Protein AF-A0A345SUX6-F1 (afdb_monomer)

Radius of gyration: 44.14 Å; Cα contacts (8 Å, |Δi|>4): 356; chains: 1; bounding box: 136×95×126 Å

Mean predicted aligned error: 18.22 Å

InterPro domains:
  IPR008173 Adenylyl cyclase CyaB [cd07890] (65-227)
  IPR023577 CYTH domain [PF01928] (67-216)
  IPR023577 CYTH domain [PS51707] (65-233)
  IPR033469 CYTH-like domain superfamily [SSF55154] (67-214)

pLDDT: mean 74.52, std 25.3, range [33.12, 98.75]

Sequence (290 aa):
MQEVRGSNPLSSTATQRAASPTGGGPFRIPAQTPRRLRLRQLALQTQLPCLATPAPWREVHMSTEVEYEAKILDVDPEKIRAALAEAGAEHHGDRLQRRYVYDIPGKAGTWVRLRDTGTAVTLCVKEISDPEAIDGVRETETTVGDFDATNAILGKLGYQPKAYQENRRSSWSLLGAAIEIDHWPLIPPYLEVEGSSGEHVHETVHAIGLLVEDLTSENTTLVYRRYGIDIASMPRLTFADLGSSGIAEEARDDPSPAGPAAGRTPAGGVHPLPSPWCRARPAQALSHPE

Foldseek 3Di:
DDDDDDDDDDDDDDDDDDDDDDDDDDDDDDDDDDDPDPPPPPPPPPPPPPDDDPDPDPPDPFPLAQWQKKKQFQDDVVLLVVLCVVLVKAWPDKFKKKWFKWDDPPQPQWIWIFMDGVVFTKIKIWHQCDPPDSSRIGIGMDTDDDRVVVQVVCVVVPIDTLAMFIKMWTWIDDPRWIWIFIGGPPGHTMIMIIDSDNVRSCVVCVSSVHDPVSIDPDDPQRRVVVVVDRVSNHRYGDNVVVVPPDPPPPPPPDDDDDDDDDDDDDDDDDDDDDDDDDDDDDDDDDDDDD

Solvent-accessible surface area (backbone atoms only — not comparable to full-atom values): 18872 Å² total; per-residue (Å²): 136,83,87,88,87,87,82,87,89,87,88,78,91,87,88,90,84,93,84,86,88,90,85,89,89,87,85,84,89,78,94,75,78,88,78,81,79,79,76,80,75,78,76,78,78,75,78,69,81,73,80,75,72,76,72,77,73,76,84,68,86,72,62,84,64,67,68,29,59,37,29,37,71,71,46,59,66,68,61,50,54,49,33,34,53,74,54,66,35,48,78,77,50,76,33,64,27,42,32,39,34,25,71,44,89,96,38,86,64,33,33,38,38,42,36,34,56,73,84,54,25,36,44,30,42,40,34,57,79,36,95,87,45,85,65,17,52,44,50,51,71,45,80,50,95,48,63,69,62,50,52,52,49,41,44,75,75,69,48,60,68,57,24,36,42,41,36,38,37,37,37,32,37,43,100,86,23,46,35,33,45,37,37,43,59,100,52,72,29,29,39,36,36,35,22,96,33,68,66,51,32,45,52,46,38,48,58,47,72,50,64,69,85,58,51,38,78,67,50,72,66,56,54,38,44,78,74,75,40,66,64,86,78,37,55,66,45,41,76,73,63,68,78,74,65,85,74,78,80,77,76,80,80,78,83,84,83,88,84,86,91,86,87,88,87,90,84,83,89,85,88,85,85,89,88,86,87,84,88,85,88,87,92,88,79,90,80,86,90,135

Secondary structure (DSSP, 8-state):
-----------------------------------------------PPP-PPPPP--------PPPEEEEE-S--HHHHHHHHHHTTPEEEEEEEEEEEEEE-TT-TTEEEEEEE-SS-EEEEEEEES-TTSTT-EEEEEEEES-HHHHHHHHHHTT--EEEEEEEEEEEEEETTEEEEEEE-TTS--EEEEEESSHHHHHHHHHHHT--GGG-B---HHHHHHHTT--GGG-SEE-GGGGGTS---------------------------------------------

Nearest PDB structures (foldseek):
  1yem-assembly1_A  TM=8.014E-01  e=1.243E-12  Pyrococcus furiosus DSM 3638
  2dc4-assembly1_B  TM=7.910E-01  e=5.307E-13  Pyrococcus horikoshii
  2fjt-assembly1_B  TM=7.764E-01  e=1.829E-10  Yersinia pestis KIM10+
  7ns9-assembly1_A  TM=7.878E-01  e=5.373E-10  Sulfolobus acidocaldarius DSM 639
  3n10-assembly1_A  TM=7.628E-01  e=7.552E-10  Yersinia pestis

Organism: NCBI:txid2126346

Structure (mmCIF, N/CA/C/O backbone):
data_AF-A0A345SUX6-F1
#
_entry.id   AF-A0A345SUX6-F1
#
loop_
_atom_site.group_PDB
_atom_site.id
_atom_site.type_symbol
_atom_site.label_atom_id
_atom_site.label_alt_id
_atom_site.label_comp_id
_atom_site.label_asym_id
_atom_site.label_entity_id
_atom_site.label_seq_id
_atom_site.pdbx_PDB_ins_code
_atom_site.Cartn_x
_atom_site.Cartn_y
_atom_site.Cartn_z
_atom_site.occupancy
_atom_site.B_iso_or_equiv
_atom_site.auth_seq_id
_atom_site.auth_comp_id
_atom_site.auth_asym_id
_atom_site.auth_atom_id
_atom_site.pdbx_PDB_model_num
ATOM 1 N N . MET A 1 1 ? 1.506 -15.569 -62.809 1.00 39.03 1 MET A N 1
ATOM 2 C CA . MET A 1 1 ? 1.793 -15.246 -64.225 1.00 39.03 1 MET A CA 1
ATOM 3 C C . MET A 1 1 ? 2.711 -14.032 -64.218 1.00 39.03 1 MET A C 1
ATOM 5 O O . MET A 1 1 ? 2.240 -12.966 -63.866 1.00 39.03 1 MET A O 1
ATOM 9 N N . GLN A 1 2 ? 4.029 -14.202 -64.109 1.00 36.94 2 GLN A N 1
ATOM 10 C CA . GLN A 1 2 ? 5.028 -14.515 -65.151 1.00 36.94 2 GLN A CA 1
ATOM 11 C C . GLN A 1 2 ? 5.204 -13.429 -66.233 1.00 36.94 2 GLN A C 1
ATOM 13 O O . GLN A 1 2 ? 4.250 -13.038 -66.893 1.00 36.94 2 GLN A O 1
ATOM 18 N N . GLU A 1 3 ? 6.470 -12.996 -66.301 1.00 42.09 3 GLU A N 1
ATOM 19 C CA . GLU A 1 3 ? 7.231 -12.113 -67.202 1.00 42.09 3 GLU A CA 1
ATOM 20 C C . GLU A 1 3 ? 6.779 -12.019 -68.666 1.00 42.09 3 GLU A C 1
ATOM 22 O O . GLU A 1 3 ? 6.276 -13.002 -69.186 1.00 42.09 3 GLU A O 1
ATOM 27 N N . VAL A 1 4 ? 7.161 -10.927 -69.358 1.00 41.41 4 VAL A N 1
ATOM 28 C CA . VAL A 1 4 ? 8.049 -10.979 -70.549 1.00 41.41 4 VAL A CA 1
ATOM 29 C C . VAL A 1 4 ? 8.867 -9.674 -70.679 1.00 41.41 4 VAL A C 1
ATOM 31 O O . VAL A 1 4 ? 8.381 -8.576 -70.425 1.00 41.41 4 VAL A O 1
ATOM 34 N N . ARG A 1 5 ? 10.138 -9.850 -71.069 1.00 47.16 5 ARG A N 1
ATOM 35 C CA . ARG A 1 5 ? 11.228 -8.888 -71.309 1.00 47.16 5 ARG A CA 1
ATOM 36 C C . ARG A 1 5 ? 11.268 -8.339 -72.747 1.00 47.16 5 ARG A C 1
ATOM 38 O O . ARG A 1 5 ? 10.770 -8.978 -73.666 1.00 47.16 5 ARG A O 1
ATOM 45 N N . GLY A 1 6 ? 12.075 -7.292 -72.943 1.00 34.97 6 GLY A N 1
ATOM 46 C CA . GLY A 1 6 ? 12.841 -7.019 -74.176 1.00 34.97 6 GLY A CA 1
ATOM 47 C C . GLY A 1 6 ? 12.936 -5.519 -74.489 1.00 34.97 6 GLY A C 1
ATOM 48 O O . GLY A 1 6 ? 11.988 -4.801 -74.214 1.00 34.97 6 GLY A O 1
ATOM 49 N N . SER A 1 7 ? 13.992 -4.920 -75.045 1.00 39.66 7 SER A N 1
ATOM 50 C CA . SER A 1 7 ? 15.333 -5.333 -75.480 1.00 39.66 7 SER A CA 1
ATOM 51 C C . SER A 1 7 ? 16.135 -4.046 -75.794 1.00 39.66 7 SER A C 1
ATOM 53 O O . SER A 1 7 ? 15.553 -3.002 -76.067 1.00 39.66 7 SER A O 1
ATOM 55 N N . ASN A 1 8 ? 17.465 -4.159 -75.748 1.00 40.53 8 ASN A N 1
ATOM 56 C CA . ASN A 1 8 ? 18.545 -3.175 -75.994 1.00 40.53 8 ASN A CA 1
ATOM 57 C C . ASN A 1 8 ? 18.564 -2.607 -77.455 1.00 40.53 8 ASN A C 1
ATOM 59 O O . ASN A 1 8 ? 17.835 -3.170 -78.275 1.00 40.53 8 ASN A O 1
ATOM 63 N N . PRO A 1 9 ? 19.402 -1.606 -77.861 1.00 55.00 9 PRO A N 1
ATOM 64 C CA . PRO A 1 9 ? 20.863 -1.799 -77.948 1.00 55.00 9 PRO A CA 1
ATOM 65 C C . PRO A 1 9 ? 21.798 -0.569 -77.762 1.00 55.00 9 PRO A C 1
ATOM 67 O O . PRO A 1 9 ? 21.399 0.585 -77.639 1.00 55.00 9 PRO A O 1
ATOM 70 N N . LEU A 1 10 ? 23.089 -0.924 -77.761 1.00 39.78 10 LEU A N 1
ATOM 71 C CA . LEU A 1 10 ? 24.350 -0.197 -77.559 1.00 39.78 10 LEU A CA 1
ATOM 72 C C . LEU A 1 10 ? 24.928 0.524 -78.806 1.00 39.78 10 LEU A C 1
ATOM 74 O O . LEU A 1 10 ? 24.531 0.253 -79.937 1.00 39.78 10 LEU A O 1
ATOM 78 N N . SER A 1 11 ? 26.039 1.244 -78.546 1.00 40.38 11 SER A N 1
ATOM 79 C CA . SER A 1 11 ? 27.230 1.537 -79.396 1.00 40.38 11 SER A CA 1
ATOM 80 C C . SER A 1 11 ? 27.354 3.007 -79.861 1.00 40.38 11 SER A C 1
ATOM 82 O O . SER A 1 11 ? 26.343 3.651 -80.090 1.00 40.38 11 SER A O 1
ATOM 84 N N . SER A 1 12 ? 28.527 3.647 -80.004 1.00 39.41 12 SER A N 1
ATOM 85 C CA . SER A 1 12 ? 29.936 3.214 -79.973 1.00 39.41 12 SER A CA 1
ATOM 86 C C . SER A 1 12 ? 30.886 4.445 -79.843 1.00 39.41 12 SER A C 1
ATOM 88 O O . SER A 1 12 ? 30.520 5.520 -80.305 1.00 39.41 12 SER A O 1
ATOM 90 N N . THR A 1 13 ? 32.073 4.257 -79.229 1.00 40.28 13 THR A N 1
ATOM 91 C CA . THR A 1 13 ? 33.469 4.643 -79.643 1.00 40.28 13 THR A CA 1
ATOM 92 C C . THR A 1 13 ? 33.697 5.650 -80.797 1.00 40.28 13 THR A C 1
ATOM 94 O O . THR A 1 13 ? 32.911 5.686 -81.726 1.00 40.28 13 THR A O 1
ATOM 97 N N . ALA A 1 14 ? 34.798 6.400 -80.986 1.00 40.97 14 ALA A N 1
ATOM 98 C CA . ALA A 1 14 ? 36.108 6.709 -80.372 1.00 40.97 14 ALA A CA 1
ATOM 99 C C . ALA A 1 14 ? 36.738 7.834 -81.270 1.00 40.97 14 ALA A C 1
ATOM 101 O O . ALA A 1 14 ? 36.312 7.988 -82.410 1.00 40.97 14 ALA A O 1
ATOM 102 N N . THR A 1 15 ? 37.678 8.701 -80.862 1.00 38.56 15 THR A N 1
ATOM 103 C CA . THR A 1 15 ? 39.137 8.577 -81.129 1.00 38.56 15 THR A CA 1
ATOM 104 C C . THR A 1 15 ? 39.800 9.974 -81.213 1.00 38.56 15 THR A C 1
ATOM 106 O O . THR A 1 15 ? 39.194 10.954 -81.629 1.00 38.56 15 THR A O 1
ATOM 109 N N . GLN A 1 16 ? 41.071 9.983 -80.803 1.00 45.53 16 GLN A N 1
ATOM 110 C CA . GLN A 1 16 ? 42.138 10.992 -80.680 1.00 45.53 16 GLN A CA 1
ATOM 111 C C . GLN A 1 16 ? 42.515 11.862 -81.904 1.00 45.53 16 GLN A C 1
ATOM 113 O O . GLN A 1 16 ? 42.394 11.416 -83.041 1.00 45.53 16 GLN A O 1
ATOM 118 N N . ARG A 1 17 ? 43.190 13.001 -81.628 1.00 40.72 17 ARG A N 1
ATOM 119 C CA . ARG A 1 17 ? 44.593 13.386 -82.011 1.00 40.72 17 ARG A CA 1
ATOM 120 C C . ARG A 1 17 ? 44.811 14.880 -81.660 1.00 40.72 17 ARG A C 1
ATOM 122 O O . ARG A 1 17 ? 43.969 15.694 -81.997 1.00 40.72 17 ARG A O 1
ATOM 129 N N . ALA A 1 18 ? 45.738 15.283 -80.781 1.00 40.41 18 ALA A N 1
ATOM 130 C CA . ALA A 1 18 ? 47.211 15.354 -80.859 1.00 40.41 18 ALA A CA 1
ATOM 131 C C . ALA A 1 18 ? 47.764 16.478 -81.768 1.00 40.41 18 ALA A C 1
ATOM 133 O O . ALA A 1 18 ? 47.632 16.371 -82.981 1.00 40.41 18 ALA A O 1
ATOM 134 N N . ALA A 1 19 ? 48.450 17.474 -81.172 1.00 37.38 19 ALA A N 1
ATOM 135 C CA . ALA A 1 19 ? 49.688 18.105 -81.677 1.00 37.38 19 ALA A CA 1
ATOM 136 C C . ALA A 1 19 ? 50.240 19.186 -80.706 1.00 37.38 19 ALA A C 1
ATOM 138 O O . ALA A 1 19 ? 49.580 20.177 -80.411 1.00 37.38 19 ALA A O 1
ATOM 139 N N . SER A 1 20 ? 51.475 18.982 -80.236 1.00 39.34 20 SER A N 1
ATOM 140 C CA . SER A 1 20 ? 52.462 20.002 -79.799 1.00 39.34 20 SER A CA 1
ATOM 141 C C . SER A 1 20 ? 53.194 20.559 -81.067 1.00 39.34 20 SER A C 1
ATOM 143 O O . SER A 1 20 ? 52.825 20.068 -82.137 1.00 39.34 20 SER A O 1
ATOM 145 N N . PRO A 1 21 ? 54.233 21.452 -81.065 1.00 56.28 21 PRO A N 1
ATOM 146 C CA . PRO A 1 21 ? 55.195 21.755 -79.985 1.00 56.28 21 PRO A CA 1
ATOM 147 C C . PRO A 1 21 ? 55.908 23.154 -79.972 1.00 56.28 21 PRO A C 1
ATOM 149 O O . PRO A 1 21 ? 55.645 24.042 -80.774 1.00 56.28 21 PRO A O 1
ATOM 152 N N . THR A 1 22 ? 56.907 23.252 -79.074 1.00 42.41 22 THR A N 1
ATOM 153 C CA . THR A 1 22 ? 58.215 23.971 -79.135 1.00 42.41 22 THR A CA 1
ATOM 154 C C . THR A 1 22 ? 58.425 25.432 -78.681 1.00 42.41 22 THR A C 1
ATOM 156 O O . THR A 1 22 ? 57.777 26.357 -79.151 1.00 42.41 22 THR A O 1
ATOM 159 N N . GLY A 1 23 ? 59.504 25.591 -77.880 1.00 37.47 23 GLY A N 1
ATOM 160 C CA . GLY A 1 23 ? 60.365 26.783 -77.694 1.00 37.47 23 GLY A CA 1
ATOM 161 C C . GLY A 1 23 ? 60.342 27.346 -76.259 1.00 37.47 23 GLY A C 1
ATOM 162 O O . GLY A 1 23 ? 59.284 27.745 -75.806 1.00 37.47 23 GLY A O 1
ATOM 163 N N . GLY A 1 24 ? 61.390 27.422 -75.425 1.00 37.47 24 GLY A N 1
ATOM 164 C CA . GLY A 1 24 ? 62.844 27.318 -75.594 1.00 37.47 24 GLY A CA 1
ATOM 165 C C . GLY A 1 24 ? 63.529 28.670 -75.306 1.00 37.47 24 GLY A C 1
ATOM 166 O O . GLY A 1 24 ? 63.618 29.482 -76.217 1.00 37.47 24 GLY A O 1
ATOM 167 N N . GLY A 1 25 ? 64.030 28.919 -74.082 1.00 34.81 25 GLY A N 1
ATOM 168 C CA . GLY A 1 25 ? 64.907 30.074 -73.787 1.00 34.81 25 GLY A CA 1
ATOM 169 C C . GLY A 1 25 ? 64.969 30.518 -72.306 1.00 34.81 25 GLY A C 1
ATOM 170 O O . GLY A 1 25 ? 63.912 30.662 -71.701 1.00 34.81 25 GLY A O 1
ATOM 171 N N . PRO A 1 26 ? 66.159 30.738 -71.697 1.00 61.91 26 PRO A N 1
ATOM 172 C CA . PRO A 1 26 ? 66.339 30.853 -70.241 1.00 61.91 26 PRO A CA 1
ATOM 173 C C . PRO A 1 26 ? 66.461 32.310 -69.759 1.00 61.91 26 PRO A C 1
ATOM 175 O O . PRO A 1 26 ? 67.015 33.116 -70.494 1.00 61.91 26 PRO A O 1
ATOM 178 N N . PHE A 1 27 ? 66.077 32.644 -68.512 1.00 42.06 27 PHE A N 1
ATOM 179 C CA . PHE A 1 27 ? 66.826 33.616 -67.684 1.00 42.06 27 PHE A CA 1
ATOM 180 C C . PHE A 1 27 ? 66.330 33.753 -66.225 1.00 42.06 27 PHE A C 1
ATOM 182 O O . PHE A 1 27 ? 65.157 33.980 -65.960 1.00 42.06 27 PHE A O 1
ATOM 189 N N . ARG A 1 28 ? 67.312 33.646 -65.320 1.00 44.12 28 ARG A N 1
ATOM 190 C CA . ARG A 1 28 ? 67.515 34.202 -63.964 1.00 44.12 28 ARG A CA 1
ATOM 191 C C . ARG A 1 28 ? 66.340 34.555 -63.031 1.00 44.12 28 ARG A C 1
ATOM 193 O O . ARG A 1 28 ? 65.509 35.414 -63.293 1.00 44.12 28 ARG A O 1
ATOM 200 N N . ILE A 1 29 ? 66.481 34.012 -61.820 1.00 49.19 29 ILE A N 1
ATOM 201 C CA . ILE A 1 29 ? 65.822 34.367 -60.557 1.00 49.19 29 ILE A CA 1
ATOM 202 C C . ILE A 1 29 ? 66.187 35.800 -60.124 1.00 49.19 29 ILE A C 1
ATOM 204 O O . ILE A 1 29 ? 67.377 36.114 -60.034 1.00 49.19 29 ILE A O 1
ATOM 208 N N . PRO A 1 30 ? 65.203 36.608 -59.698 1.00 47.22 30 PRO A N 1
ATOM 209 C CA . PRO A 1 30 ? 65.401 37.578 -58.634 1.00 47.22 30 PRO A CA 1
ATOM 210 C C . PRO A 1 30 ? 64.601 37.165 -57.390 1.00 47.22 30 PRO A C 1
ATOM 212 O O . PRO A 1 30 ? 63.384 36.985 -57.426 1.00 47.22 30 PRO A O 1
ATOM 215 N N . ALA A 1 31 ? 65.295 37.023 -56.264 1.00 51.12 31 ALA A N 1
ATOM 216 C CA . ALA A 1 31 ? 64.671 36.884 -54.958 1.00 51.12 31 ALA A CA 1
ATOM 217 C C . ALA A 1 31 ? 64.089 38.240 -54.537 1.00 51.12 31 ALA A C 1
ATOM 219 O O . ALA A 1 31 ? 64.857 39.165 -54.289 1.00 51.12 31 ALA A O 1
ATOM 220 N N . GLN A 1 32 ? 62.760 38.357 -54.437 1.00 46.66 32 GLN A N 1
ATOM 221 C CA . GLN A 1 32 ? 62.100 39.450 -53.714 1.00 46.66 32 GLN A CA 1
ATOM 222 C C . GLN A 1 32 ? 60.832 38.955 -52.996 1.00 46.66 32 GLN A C 1
ATOM 224 O O . GLN A 1 32 ? 59.823 38.627 -53.610 1.00 46.66 32 GLN A O 1
ATOM 229 N N . THR A 1 33 ? 60.968 38.891 -51.669 1.00 53.38 33 THR A N 1
ATOM 230 C CA . THR A 1 33 ? 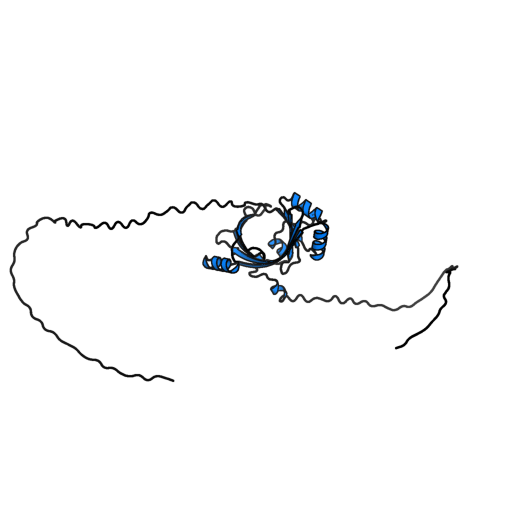60.005 39.188 -50.591 1.00 53.38 33 THR A CA 1
ATOM 231 C C . THR A 1 33 ? 58.546 38.710 -50.732 1.00 53.38 33 THR A C 1
ATOM 233 O O . THR A 1 33 ? 57.809 39.210 -51.583 1.00 53.38 33 THR A O 1
ATOM 236 N N . PRO A 1 34 ? 58.034 37.846 -49.827 1.00 51.22 34 PRO A N 1
ATOM 237 C CA . PRO A 1 34 ? 56.633 37.448 -49.867 1.00 51.22 34 PRO A CA 1
ATOM 238 C C . PRO A 1 34 ? 55.722 38.635 -49.518 1.00 51.22 34 PRO A C 1
ATOM 240 O O . PRO A 1 34 ? 55.706 39.141 -48.393 1.00 51.22 34 PRO A O 1
ATOM 243 N N . ARG A 1 35 ? 54.918 39.065 -50.498 1.00 52.97 35 ARG A N 1
ATOM 244 C CA . ARG A 1 35 ? 53.744 39.913 -50.273 1.00 52.97 35 ARG A CA 1
ATOM 245 C C . ARG A 1 35 ? 52.781 39.153 -49.363 1.00 52.97 35 ARG A C 1
ATOM 247 O O . ARG A 1 35 ? 52.212 38.142 -49.762 1.00 52.97 35 ARG A O 1
ATOM 254 N N . ARG A 1 36 ? 52.585 39.659 -48.142 1.00 54.78 36 ARG A N 1
ATOM 255 C CA . ARG A 1 36 ? 51.515 39.219 -47.238 1.00 54.78 36 ARG A CA 1
ATOM 256 C C . ARG A 1 36 ? 50.171 39.361 -47.958 1.00 54.78 36 ARG A C 1
ATOM 258 O O . ARG A 1 36 ? 49.656 40.468 -48.100 1.00 54.78 36 ARG A O 1
ATOM 265 N N . LEU A 1 37 ? 49.605 38.240 -48.395 1.00 49.97 37 LEU A N 1
ATOM 266 C CA . LEU A 1 37 ? 48.198 38.141 -48.762 1.00 49.97 37 LEU A CA 1
ATOM 267 C C . LEU A 1 37 ? 47.378 38.454 -47.507 1.00 49.97 37 LEU A C 1
ATOM 269 O O . LEU A 1 37 ? 47.294 37.645 -46.585 1.00 49.97 37 LEU A O 1
ATOM 273 N N . ARG A 1 38 ? 46.799 39.658 -47.442 1.00 54.94 38 ARG A N 1
ATOM 274 C CA . ARG A 1 38 ? 45.721 39.946 -46.495 1.00 54.94 38 ARG A CA 1
ATOM 275 C C . ARG A 1 38 ? 44.492 39.181 -46.973 1.00 54.94 38 ARG A C 1
ATOM 277 O O . ARG A 1 38 ? 43.722 39.688 -47.784 1.00 54.94 38 ARG A O 1
ATOM 284 N N . LEU A 1 39 ? 44.315 37.963 -46.470 1.00 48.41 39 LEU A N 1
ATOM 285 C CA . LEU A 1 39 ? 43.006 37.324 -46.446 1.00 48.41 39 LEU A CA 1
ATOM 286 C C . LEU A 1 39 ? 42.093 38.229 -45.613 1.00 48.41 39 LEU A C 1
ATOM 288 O O . LEU A 1 39 ? 42.250 38.344 -44.399 1.00 48.41 39 LEU A O 1
ATOM 292 N N . ARG A 1 40 ? 41.175 38.937 -46.279 1.00 51.84 40 ARG A N 1
ATOM 293 C CA . ARG A 1 40 ? 40.015 39.527 -45.611 1.00 51.84 40 ARG A CA 1
ATOM 294 C C . ARG A 1 40 ? 39.175 38.361 -45.108 1.00 51.84 40 ARG A C 1
ATOM 296 O O . ARG A 1 40 ? 38.405 37.773 -45.857 1.00 51.84 40 ARG A O 1
ATOM 303 N N . GLN A 1 41 ? 39.380 38.007 -43.850 1.00 49.44 41 GLN A N 1
ATOM 304 C CA . GLN A 1 41 ? 38.518 37.097 -43.122 1.00 49.44 41 GLN A CA 1
ATOM 305 C C . GLN A 1 41 ? 37.171 37.814 -42.966 1.00 49.44 41 GLN A C 1
ATOM 307 O O . GLN A 1 41 ? 37.045 38.739 -42.165 1.00 49.44 41 GLN A O 1
ATOM 312 N N . LEU A 1 42 ? 36.185 37.464 -43.799 1.00 51.62 42 LEU A N 1
ATOM 313 C CA . LEU A 1 42 ? 34.795 37.783 -43.495 1.00 51.62 42 LEU A CA 1
ATOM 314 C C . LEU A 1 42 ? 34.456 37.015 -42.217 1.00 51.62 42 LEU A C 1
ATOM 316 O O . LEU A 1 42 ? 34.248 35.805 -42.245 1.00 51.62 42 LEU A O 1
ATOM 320 N N . ALA A 1 43 ? 34.449 37.718 -41.090 1.00 52.84 43 ALA A N 1
ATOM 321 C CA . ALA A 1 43 ? 33.838 37.220 -39.876 1.00 52.84 43 ALA A CA 1
ATOM 322 C C . ALA A 1 43 ? 32.323 37.193 -40.112 1.00 52.84 43 ALA A C 1
ATOM 324 O O . ALA A 1 43 ? 31.647 38.208 -39.957 1.00 52.84 43 ALA A O 1
ATOM 325 N N . LEU A 1 44 ? 31.784 36.040 -40.520 1.00 47.94 44 LEU A N 1
ATOM 326 C CA . LEU A 1 44 ? 30.383 35.749 -40.245 1.00 47.94 44 LEU A CA 1
ATOM 327 C C . LEU A 1 44 ? 30.259 35.687 -38.721 1.00 47.94 44 LEU A C 1
ATOM 329 O O . LEU A 1 44 ? 30.670 34.715 -38.090 1.00 47.94 44 LEU A O 1
ATOM 333 N N . GLN A 1 45 ? 29.718 36.745 -38.126 1.00 54.41 45 GLN A N 1
ATOM 334 C CA . GLN A 1 45 ? 29.157 36.681 -36.786 1.00 54.41 45 GLN A CA 1
ATOM 335 C C . GLN A 1 45 ? 27.899 35.814 -36.854 1.00 54.41 45 GLN A C 1
ATOM 337 O O . GLN A 1 45 ? 26.782 36.316 -36.925 1.00 54.41 45 GLN A O 1
ATOM 342 N N . THR A 1 46 ? 28.062 34.494 -36.823 1.00 51.75 46 THR A N 1
ATOM 343 C CA . THR A 1 46 ? 27.014 33.649 -36.261 1.00 51.75 46 THR A CA 1
ATOM 344 C C . THR A 1 46 ? 27.042 33.904 -34.763 1.00 51.75 46 THR A C 1
ATOM 346 O O . THR A 1 46 ? 27.834 33.310 -34.032 1.00 51.75 46 THR A O 1
ATOM 349 N N . GLN A 1 47 ? 26.225 34.856 -34.316 1.00 54.28 47 GLN A N 1
ATOM 350 C CA . GLN A 1 47 ? 25.815 34.933 -32.922 1.00 54.28 47 GLN A CA 1
ATOM 351 C C . GLN A 1 47 ? 25.037 33.650 -32.629 1.00 54.28 47 GLN A C 1
ATOM 353 O O . GLN A 1 47 ? 23.828 33.575 -32.820 1.00 54.28 47 GLN A O 1
ATOM 358 N N . LEU A 1 48 ? 25.759 32.603 -32.237 1.00 59.34 48 LEU A N 1
ATOM 359 C CA . LEU A 1 48 ? 25.171 31.505 -31.493 1.00 59.34 48 LEU A CA 1
ATOM 360 C C . LEU A 1 48 ? 24.718 32.121 -30.166 1.00 59.34 48 LEU A C 1
ATOM 362 O O . LEU A 1 48 ? 25.574 32.656 -29.452 1.00 59.34 48 LEU A O 1
ATOM 366 N N . PRO A 1 49 ? 23.415 32.129 -29.836 1.00 56.06 49 PRO A N 1
ATOM 367 C CA . PRO A 1 49 ? 23.000 32.547 -28.514 1.00 56.06 49 PRO A CA 1
ATOM 368 C C . PRO A 1 49 ? 23.691 31.635 -27.503 1.00 56.06 49 PRO A C 1
ATOM 370 O O . PRO A 1 49 ? 23.551 30.412 -27.519 1.00 56.06 49 PRO A O 1
ATOM 373 N N . CYS A 1 50 ? 24.513 32.286 -26.685 1.00 47.41 50 CYS A N 1
ATOM 374 C CA . CYS A 1 50 ? 25.144 31.742 -25.504 1.00 47.41 50 CYS A CA 1
ATOM 375 C C . CYS A 1 50 ? 24.099 30.978 -24.688 1.00 47.41 50 CYS A C 1
ATOM 377 O O . CYS A 1 50 ? 22.993 31.473 -24.470 1.00 47.41 50 CYS A O 1
ATOM 379 N N . LEU A 1 51 ? 24.491 29.772 -24.286 1.00 56.41 51 LEU A N 1
ATOM 380 C CA . LEU A 1 51 ? 23.833 28.875 -23.347 1.00 56.41 51 LEU A CA 1
ATOM 381 C C . LEU A 1 51 ? 23.018 29.660 -22.312 1.00 56.41 51 LEU A C 1
ATOM 383 O O . LEU A 1 51 ? 23.575 30.237 -21.378 1.00 56.41 51 LEU A O 1
ATOM 387 N N . ALA A 1 52 ? 21.694 29.668 -22.472 1.00 56.66 52 ALA A N 1
ATOM 388 C CA . ALA A 1 52 ? 20.827 29.971 -21.352 1.00 56.66 52 ALA A CA 1
ATOM 389 C C . ALA A 1 52 ? 21.139 28.913 -20.290 1.00 56.66 52 ALA A C 1
ATOM 391 O O . ALA A 1 52 ? 20.968 27.717 -20.532 1.00 56.66 52 ALA A O 1
ATOM 392 N N . THR A 1 53 ? 21.656 29.340 -19.140 1.00 56.91 53 THR A N 1
ATOM 393 C CA . THR A 1 53 ? 21.689 28.493 -17.950 1.00 56.91 53 THR A CA 1
ATOM 394 C C . THR A 1 53 ? 20.285 27.924 -17.765 1.00 56.91 53 THR A C 1
ATOM 396 O O . THR A 1 53 ? 19.340 28.725 -17.761 1.00 56.91 53 THR A O 1
ATOM 399 N N . PRO A 1 54 ? 20.102 26.593 -17.655 1.00 59.38 54 PRO A N 1
ATOM 400 C CA . PRO A 1 54 ? 18.799 26.066 -17.290 1.00 59.38 54 PRO A CA 1
ATOM 401 C C . PRO A 1 54 ? 18.399 26.764 -15.993 1.00 59.38 54 PRO A C 1
ATOM 403 O O . PRO A 1 54 ? 19.219 26.888 -15.078 1.00 59.38 54 PRO A O 1
ATOM 406 N N . ALA A 1 55 ? 17.179 27.303 -15.957 1.00 50.66 55 ALA A N 1
ATOM 407 C CA . ALA A 1 55 ? 16.624 27.838 -14.725 1.00 50.66 55 ALA A CA 1
ATOM 408 C C . ALA A 1 55 ? 16.863 26.798 -13.618 1.00 50.66 55 ALA A C 1
ATOM 410 O O . ALA A 1 55 ? 16.705 25.603 -13.901 1.00 50.66 55 ALA A O 1
ATOM 411 N N . PRO A 1 56 ? 17.282 27.205 -12.404 1.00 51.94 56 PRO A N 1
ATOM 412 C CA . PRO A 1 56 ? 17.397 26.256 -11.311 1.00 51.94 56 PRO A CA 1
ATOM 413 C C . PRO A 1 56 ? 16.063 25.521 -11.228 1.00 51.94 56 PRO A C 1
ATOM 415 O O . PRO A 1 56 ? 15.004 26.160 -11.246 1.00 51.94 56 PRO A O 1
ATOM 418 N N . TRP A 1 57 ? 16.121 24.187 -11.254 1.00 50.62 57 TRP A N 1
ATOM 419 C CA . TRP A 1 57 ? 14.960 23.341 -11.018 1.00 50.62 57 TRP A CA 1
ATOM 420 C C . TRP A 1 57 ? 14.241 23.941 -9.817 1.00 50.62 57 TRP A C 1
ATOM 422 O O . TRP A 1 57 ? 14.879 24.161 -8.785 1.00 50.62 57 TRP A O 1
ATOM 432 N N . ARG A 1 58 ? 12.966 24.325 -9.982 1.00 50.22 58 ARG A N 1
ATOM 433 C CA . ARG A 1 58 ? 12.180 24.793 -8.839 1.00 50.22 58 ARG A CA 1
ATOM 434 C C . ARG A 1 58 ? 12.343 23.725 -7.774 1.00 50.22 58 ARG A C 1
ATOM 436 O O . ARG A 1 58 ? 12.114 22.558 -8.075 1.00 50.22 58 ARG A O 1
ATOM 443 N N . GLU A 1 59 ? 12.794 24.133 -6.597 1.00 46.28 59 GLU A N 1
ATOM 444 C CA . GLU A 1 59 ? 12.905 23.264 -5.439 1.00 46.28 59 GLU A CA 1
ATOM 445 C C . GLU A 1 59 ? 11.490 22.761 -5.143 1.00 46.28 59 GLU A C 1
ATOM 447 O O . GLU A 1 59 ? 10.650 23.463 -4.576 1.00 46.28 59 GLU A O 1
ATOM 452 N N . VAL A 1 60 ? 11.172 21.588 -5.693 1.00 53.34 60 VAL A N 1
ATOM 453 C CA . VAL A 1 60 ? 9.925 20.896 -5.411 1.00 53.34 60 VAL A CA 1
ATOM 454 C C . VAL A 1 60 ? 10.043 20.526 -3.947 1.00 53.34 60 VAL A C 1
ATOM 456 O O . VAL A 1 60 ? 11.017 19.882 -3.562 1.00 53.34 60 VAL A O 1
ATOM 459 N N . HIS A 1 61 ? 9.105 21.000 -3.131 1.00 48.97 61 HIS A N 1
ATOM 460 C CA . HIS A 1 61 ? 9.024 20.573 -1.743 1.00 48.97 61 HIS A CA 1
ATOM 461 C C . HIS A 1 61 ? 8.868 19.055 -1.751 1.00 48.97 61 HIS A C 1
ATOM 463 O O . HIS A 1 61 ? 7.831 18.533 -2.153 1.00 48.97 61 HIS A O 1
ATOM 469 N N . MET A 1 62 ? 9.951 18.365 -1.408 1.00 48.19 62 MET A N 1
ATOM 470 C CA . MET A 1 62 ? 9.952 16.925 -1.243 1.00 48.19 62 MET A CA 1
ATOM 471 C C . MET A 1 62 ? 9.270 16.664 0.094 1.00 48.19 62 MET A C 1
ATOM 473 O O . MET A 1 62 ? 9.766 17.102 1.130 1.00 48.19 62 MET A O 1
ATOM 477 N N . SER A 1 63 ? 8.103 16.032 0.061 1.00 46.53 63 SER A N 1
ATOM 478 C CA . SER A 1 63 ? 7.393 15.601 1.259 1.00 46.53 63 SER A CA 1
ATOM 479 C C . SER A 1 63 ? 8.189 14.470 1.911 1.00 46.53 63 SER A C 1
ATOM 481 O O . SER A 1 63 ? 8.174 13.340 1.433 1.00 46.53 63 SER A O 1
ATOM 483 N N . THR A 1 64 ? 8.939 14.778 2.966 1.00 45.91 64 THR A N 1
ATOM 484 C CA . THR A 1 64 ? 9.551 13.770 3.839 1.00 45.91 64 THR A CA 1
ATOM 485 C C . THR A 1 64 ? 8.549 13.412 4.928 1.00 45.91 64 THR A C 1
ATOM 487 O O . THR A 1 64 ? 8.686 13.868 6.061 1.00 45.91 64 THR A O 1
ATOM 490 N N . GLU A 1 65 ? 7.506 12.677 4.565 1.00 58.69 65 GLU A N 1
ATOM 491 C CA . GLU A 1 65 ? 6.501 12.219 5.524 1.00 58.69 65 GLU A CA 1
ATOM 492 C C . GLU A 1 65 ? 6.891 10.829 6.028 1.00 58.69 65 GLU A C 1
ATOM 494 O O . GLU A 1 65 ? 7.284 9.961 5.248 1.00 58.69 65 GLU A O 1
ATOM 499 N N . VAL A 1 66 ? 6.836 10.647 7.344 1.00 66.94 66 VAL A N 1
ATOM 500 C CA . VAL A 1 66 ? 6.960 9.338 7.987 1.00 66.94 66 VAL A CA 1
ATOM 501 C C . VAL A 1 66 ? 5.572 8.715 8.005 1.00 66.94 66 VAL A C 1
ATOM 503 O O . VAL A 1 66 ? 4.670 9.273 8.626 1.00 66.94 66 VAL A O 1
ATOM 506 N N . GLU A 1 67 ? 5.396 7.573 7.346 1.00 70.88 67 GLU A N 1
ATOM 507 C CA . GLU A 1 67 ? 4.133 6.829 7.379 1.00 70.88 67 GLU A CA 1
ATOM 508 C C . GLU A 1 67 ? 4.062 6.003 8.676 1.00 70.88 67 GLU A C 1
ATOM 510 O O . GLU A 1 67 ? 4.894 5.124 8.913 1.00 70.88 67 GLU A O 1
ATOM 515 N N . TYR A 1 68 ? 3.076 6.277 9.539 1.00 87.44 68 TYR A N 1
ATOM 516 C CA . TYR A 1 68 ? 2.785 5.433 10.702 1.00 87.44 68 TYR A CA 1
ATOM 517 C C . TYR A 1 68 ? 1.683 4.445 10.333 1.00 87.44 68 TYR A C 1
ATOM 519 O O . TYR A 1 68 ? 0.501 4.735 10.518 1.00 87.44 68 TYR A O 1
ATOM 527 N N . GLU A 1 69 ? 2.075 3.276 9.826 1.00 91.06 69 GLU A N 1
ATOM 528 C CA . GLU A 1 69 ? 1.150 2.193 9.488 1.00 91.06 69 GLU A CA 1
ATOM 529 C C . GLU A 1 69 ? 1.324 0.963 10.386 1.00 91.06 69 GLU A C 1
ATOM 531 O O . GLU A 1 69 ? 2.424 0.628 10.835 1.00 91.06 69 GLU A O 1
ATOM 536 N N . ALA A 1 70 ? 0.229 0.237 10.590 1.00 94.19 70 ALA A N 1
ATOM 537 C CA . ALA A 1 70 ? 0.247 -1.107 11.145 1.00 94.19 70 ALA A CA 1
ATOM 538 C C . ALA A 1 70 ? -0.851 -1.967 10.513 1.00 94.19 70 ALA A C 1
ATOM 540 O O . ALA A 1 70 ? -1.819 -1.457 9.945 1.00 94.19 70 ALA A O 1
ATOM 541 N N . LYS A 1 71 ? -0.691 -3.288 10.598 1.00 97.62 71 LYS A N 1
ATOM 542 C CA . LYS A 1 71 ? -1.605 -4.259 9.995 1.00 97.62 71 LYS A CA 1
ATOM 543 C C . LYS A 1 71 ? -2.147 -5.242 11.015 1.00 97.62 71 LYS A C 1
ATOM 545 O O . LYS A 1 71 ? -1.425 -5.640 11.920 1.00 97.62 71 LYS A O 1
ATOM 550 N N . ILE A 1 72 ? -3.378 -5.691 10.799 1.00 98.38 72 ILE A N 1
ATOM 551 C CA . ILE A 1 72 ? -3.960 -6.877 11.434 1.00 98.38 72 ILE A CA 1
ATOM 552 C C . ILE A 1 72 ? -4.151 -7.909 10.326 1.00 98.38 72 ILE A C 1
ATOM 554 O O . ILE A 1 72 ? -4.829 -7.640 9.333 1.00 98.38 72 ILE A O 1
ATOM 558 N N . LEU A 1 73 ? -3.498 -9.061 10.463 1.00 98.38 73 LEU A N 1
ATOM 559 C CA . LEU A 1 73 ? -3.478 -10.099 9.432 1.00 98.38 73 LEU A CA 1
ATOM 560 C C . LEU A 1 73 ? -4.694 -11.026 9.535 1.00 98.38 73 LEU A C 1
ATOM 562 O O . LEU A 1 73 ? -5.334 -11.119 10.579 1.00 98.38 73 LEU A O 1
ATOM 566 N N . ASP A 1 74 ? -4.974 -11.733 8.441 1.00 97.38 74 ASP A N 1
ATOM 567 C CA . ASP A 1 74 ? -5.928 -12.847 8.367 1.00 97.38 74 ASP A CA 1
ATOM 568 C C . ASP A 1 74 ? -7.343 -12.484 8.828 1.00 97.38 74 ASP A C 1
ATOM 570 O O . ASP A 1 74 ? -8.037 -13.253 9.499 1.00 97.38 74 ASP A O 1
ATOM 574 N N . VAL A 1 75 ? -7.774 -11.280 8.454 1.00 98.12 75 VAL A N 1
ATOM 575 C CA . VAL A 1 75 ? -9.067 -10.737 8.859 1.00 98.12 75 VAL A CA 1
ATOM 576 C C . VAL A 1 75 ? -10.199 -11.297 8.007 1.00 98.12 75 VAL A C 1
ATOM 578 O O . VAL A 1 75 ? -10.038 -11.613 6.829 1.00 98.12 75 VAL A O 1
ATOM 581 N N . ASP A 1 76 ? -11.385 -11.352 8.604 1.00 98.19 76 ASP A N 1
ATOM 582 C CA . ASP A 1 76 ? -12.644 -11.587 7.902 1.00 98.19 76 ASP A CA 1
ATOM 583 C C . ASP A 1 76 ? -13.186 -10.235 7.393 1.00 98.19 76 ASP A C 1
ATOM 585 O O . ASP A 1 76 ? -13.631 -9.422 8.213 1.00 98.19 76 ASP A O 1
ATOM 589 N N . PRO A 1 77 ? -13.150 -9.956 6.074 1.00 98.00 77 PRO A N 1
ATOM 590 C CA . PRO A 1 77 ? -13.485 -8.639 5.537 1.00 98.00 77 PRO A CA 1
ATOM 591 C C . PRO A 1 77 ? -14.886 -8.165 5.911 1.00 98.00 77 PRO A C 1
ATOM 593 O O . PRO A 1 77 ? -15.078 -6.983 6.180 1.00 98.00 77 PRO A O 1
ATOM 596 N N . GLU A 1 78 ? -15.863 -9.071 5.966 1.00 98.12 78 GLU A N 1
ATOM 597 C CA . GLU A 1 78 ? -17.249 -8.708 6.263 1.00 98.12 78 GLU A CA 1
ATOM 598 C C . GLU A 1 78 ? -17.417 -8.322 7.734 1.00 98.12 78 GLU A C 1
ATOM 600 O O . GLU A 1 78 ? -18.116 -7.357 8.049 1.00 98.12 78 GLU A O 1
ATOM 605 N N . LYS A 1 79 ? -16.707 -9.005 8.643 1.00 98.38 79 LYS A N 1
ATOM 606 C CA . LYS A 1 79 ? -16.674 -8.610 10.059 1.00 98.38 79 LYS A CA 1
ATOM 607 C C . LYS A 1 79 ? -15.991 -7.263 10.253 1.00 98.38 79 LYS A C 1
ATOM 609 O O . LYS A 1 79 ? -16.495 -6.444 11.016 1.00 98.38 79 LYS A O 1
ATOM 614 N N . ILE A 1 80 ? -14.887 -7.012 9.547 1.00 98.56 80 ILE A N 1
ATOM 615 C CA . ILE A 1 80 ? -14.189 -5.724 9.631 1.00 98.56 80 ILE A CA 1
ATOM 616 C C . ILE A 1 80 ? -15.059 -4.591 9.078 1.00 98.56 80 ILE A C 1
ATOM 618 O O . ILE A 1 80 ? -15.182 -3.559 9.728 1.00 98.56 80 ILE A O 1
ATOM 622 N N . ARG A 1 81 ? -15.734 -4.783 7.937 1.00 98.62 81 ARG A N 1
ATOM 623 C CA . ARG A 1 81 ? -16.688 -3.793 7.399 1.00 98.62 81 ARG A CA 1
ATOM 624 C C . ARG A 1 81 ? -17.806 -3.479 8.391 1.00 98.62 81 ARG A C 1
ATOM 626 O O . ARG A 1 81 ? -18.164 -2.314 8.544 1.00 98.62 81 ARG A O 1
ATOM 633 N N . ALA A 1 82 ? -18.345 -4.496 9.065 1.00 98.56 82 ALA A N 1
ATOM 634 C CA . ALA A 1 82 ? -19.372 -4.305 10.084 1.00 98.56 82 ALA A CA 1
ATOM 635 C C . ALA A 1 82 ? -18.848 -3.494 11.282 1.00 98.56 82 ALA A C 1
ATOM 637 O O . ALA A 1 82 ? -19.494 -2.525 11.676 1.00 98.56 82 ALA A O 1
ATOM 638 N N . ALA A 1 83 ? -17.664 -3.833 11.800 1.00 98.56 83 ALA A N 1
ATOM 639 C CA . ALA A 1 83 ? -17.030 -3.107 12.902 1.00 98.56 83 ALA A CA 1
ATOM 640 C C . ALA A 1 83 ? -16.720 -1.644 12.535 1.00 98.56 83 ALA A C 1
ATOM 642 O O . ALA A 1 83 ? -16.994 -0.733 13.311 1.00 98.56 83 ALA A O 1
ATOM 643 N N . LEU A 1 84 ? -16.222 -1.397 11.319 1.00 98.69 84 LEU A N 1
ATOM 644 C CA . LEU A 1 84 ? -15.967 -0.046 10.809 1.00 98.69 84 LEU A CA 1
ATOM 645 C C . LEU A 1 84 ? -17.248 0.783 10.706 1.00 98.69 84 LEU A C 1
ATOM 647 O O . LEU A 1 84 ? -17.268 1.943 11.118 1.00 98.69 84 LEU A O 1
ATOM 651 N N . ALA A 1 85 ? -18.326 0.191 10.192 1.00 98.25 85 ALA A N 1
ATOM 652 C CA . ALA A 1 85 ? -19.617 0.861 10.110 1.00 98.25 85 ALA A CA 1
ATOM 653 C C . ALA A 1 85 ? -20.185 1.188 11.503 1.00 98.25 85 ALA A C 1
ATOM 655 O O . ALA A 1 85 ? -20.710 2.283 11.704 1.00 98.25 85 ALA A O 1
ATOM 656 N N . GLU A 1 86 ? -20.055 0.275 12.470 1.00 98.50 86 GLU A N 1
ATOM 657 C CA . GLU A 1 86 ? -20.476 0.497 13.859 1.00 98.50 86 GLU A CA 1
ATOM 658 C C . GLU A 1 86 ? -19.652 1.596 14.547 1.00 98.50 86 GLU A C 1
ATOM 660 O O . GLU A 1 86 ? -20.209 2.427 15.265 1.00 98.50 86 GLU A O 1
ATOM 665 N N . ALA A 1 87 ? -18.352 1.670 14.251 1.00 98.25 87 ALA A N 1
ATOM 666 C CA . ALA A 1 87 ? -17.456 2.723 14.725 1.00 98.25 87 ALA A CA 1
ATOM 667 C C . ALA A 1 87 ? -17.680 4.090 14.042 1.00 98.25 87 ALA A C 1
ATOM 669 O O . ALA A 1 87 ? -17.059 5.083 14.423 1.00 98.25 87 ALA A O 1
ATOM 670 N N . GLY A 1 88 ? -18.564 4.169 13.041 1.00 98.38 88 GLY A N 1
ATOM 671 C CA . GLY A 1 88 ? -18.861 5.403 12.311 1.00 98.38 88 GLY A CA 1
ATOM 672 C C . GLY A 1 88 ? -17.803 5.792 11.277 1.00 98.38 88 GLY A C 1
ATOM 673 O O . GLY A 1 88 ? -17.684 6.972 10.947 1.00 98.38 88 GLY A O 1
ATOM 674 N N . ALA A 1 89 ? -17.034 4.827 10.769 1.00 98.44 89 ALA A N 1
ATOM 675 C CA . ALA A 1 89 ? -16.074 5.063 9.698 1.00 98.44 89 ALA A CA 1
ATOM 676 C C . ALA A 1 89 ? -16.783 5.398 8.373 1.00 98.44 89 ALA A C 1
ATOM 678 O O . ALA A 1 89 ? -17.832 4.842 8.038 1.00 98.44 89 ALA A O 1
ATOM 679 N N . GLU A 1 90 ? -16.181 6.285 7.585 1.00 98.62 90 GLU A N 1
ATOM 680 C CA . GLU A 1 90 ? -16.658 6.647 6.250 1.00 98.62 90 GLU A CA 1
ATOM 681 C C . GLU A 1 90 ? -16.049 5.714 5.198 1.00 98.62 90 GLU A C 1
ATOM 683 O O . GLU A 1 90 ? -14.833 5.548 5.160 1.00 98.62 90 GLU A O 1
ATOM 688 N N . HIS A 1 91 ? -16.877 5.123 4.329 1.00 98.50 91 HIS A N 1
ATOM 689 C CA . HIS A 1 91 ? -16.416 4.278 3.224 1.00 98.50 91 HIS A CA 1
ATOM 690 C C . HIS A 1 91 ? -16.154 5.103 1.960 1.00 98.50 91 HIS A C 1
ATOM 692 O O . HIS A 1 91 ? -17.067 5.709 1.398 1.00 98.50 91 HIS A O 1
ATOM 698 N N . HIS A 1 92 ? -14.929 5.031 1.447 1.00 97.62 92 HIS A N 1
ATOM 699 C CA . HIS A 1 92 ? -14.483 5.721 0.234 1.00 97.62 92 HIS A CA 1
ATOM 700 C C . HIS A 1 92 ? -14.573 4.862 -1.030 1.00 97.62 92 HIS A C 1
ATOM 702 O O . HIS A 1 92 ? -14.375 5.386 -2.129 1.00 97.62 92 HIS A O 1
ATOM 708 N N . GLY A 1 93 ? -14.849 3.561 -0.919 1.00 97.25 93 GLY A N 1
ATOM 709 C CA . GLY A 1 93 ? -15.114 2.661 -2.044 1.00 97.25 93 GLY A CA 1
ATOM 710 C C . GLY A 1 93 ? -14.116 1.511 -2.206 1.00 97.25 93 GLY A C 1
ATOM 711 O O . GLY A 1 93 ? -13.004 1.537 -1.678 1.00 97.25 93 GLY A O 1
ATOM 712 N N . ASP A 1 94 ? -14.519 0.525 -3.010 1.00 98.00 94 ASP A N 1
ATOM 713 C CA . ASP A 1 94 ? -13.732 -0.664 -3.346 1.00 98.00 94 ASP A CA 1
ATOM 714 C C . ASP A 1 94 ? -13.066 -0.519 -4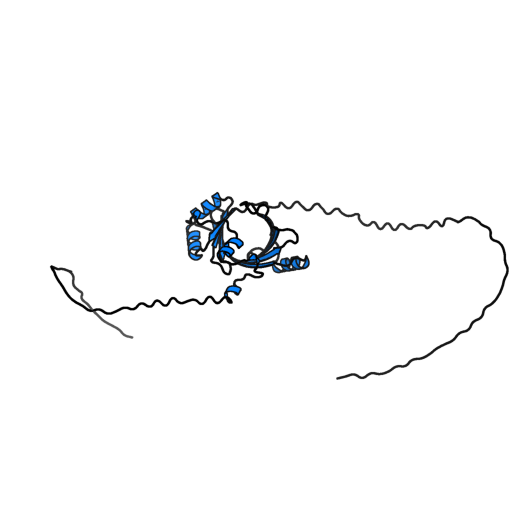.720 1.00 98.00 94 ASP A C 1
ATOM 716 O O . ASP A 1 94 ? -13.718 -0.168 -5.709 1.00 98.00 94 ASP A O 1
ATOM 720 N N . ARG A 1 95 ? -11.759 -0.786 -4.806 1.00 97.31 95 ARG A N 1
ATOM 721 C CA . ARG A 1 95 ? -10.969 -0.550 -6.023 1.00 97.31 95 ARG A CA 1
ATOM 722 C C . ARG A 1 95 ? -9.984 -1.673 -6.294 1.00 97.31 95 ARG A C 1
ATOM 724 O O . ARG A 1 95 ? -9.326 -2.172 -5.386 1.00 97.31 95 ARG A O 1
ATOM 731 N N . LEU A 1 96 ? -9.840 -2.034 -7.567 1.00 97.94 96 LEU A N 1
ATOM 732 C CA . LEU A 1 96 ? -8.676 -2.780 -8.036 1.00 97.94 96 LEU A CA 1
ATOM 733 C C . LEU A 1 96 ? -7.530 -1.787 -8.213 1.00 97.94 96 LEU A C 1
ATOM 735 O O . LEU A 1 96 ? -7.667 -0.830 -8.972 1.00 97.94 96 LEU A O 1
ATOM 739 N N . GLN A 1 97 ? -6.403 -2.038 -7.561 1.00 98.25 97 GLN A N 1
ATOM 740 C CA . GLN A 1 97 ? -5.172 -1.307 -7.818 1.00 98.25 97 GLN A CA 1
ATOM 741 C C . GLN A 1 97 ? -4.169 -2.210 -8.523 1.00 98.25 97 GLN A C 1
ATOM 743 O O . GLN A 1 97 ? -4.100 -3.420 -8.286 1.00 98.25 97 GLN A O 1
ATOM 748 N N . ARG A 1 98 ? -3.336 -1.599 -9.357 1.00 98.19 98 ARG A N 1
ATOM 749 C CA . ARG A 1 98 ? -2.261 -2.269 -10.091 1.00 98.19 98 ARG A CA 1
ATOM 750 C C . ARG A 1 98 ? -0.980 -1.463 -9.990 1.00 98.19 98 ARG A C 1
ATOM 752 O O . ARG A 1 98 ? -1.014 -0.236 -9.933 1.00 98.19 98 ARG A O 1
ATOM 759 N N . ARG A 1 99 ? 0.166 -2.140 -9.941 1.00 98.38 99 ARG A N 1
ATOM 760 C CA . ARG A 1 99 ? 1.464 -1.465 -9.867 1.00 98.38 99 ARG A CA 1
ATOM 761 C C . ARG A 1 99 ? 2.546 -2.181 -10.658 1.00 98.38 99 ARG A C 1
ATOM 763 O O . ARG A 1 99 ? 2.592 -3.407 -10.671 1.00 98.38 99 ARG A O 1
ATOM 770 N N . TYR A 1 100 ? 3.433 -1.399 -11.258 1.00 98.50 100 TYR A N 1
ATOM 771 C CA . TYR A 1 100 ? 4.746 -1.852 -11.694 1.00 98.50 100 TYR A CA 1
ATOM 772 C C . TYR A 1 100 ? 5.795 -1.440 -10.666 1.00 98.50 100 TYR A C 1
ATOM 774 O O . TYR A 1 100 ? 5.751 -0.327 -10.133 1.00 98.50 100 TYR A O 1
ATOM 782 N N . VAL A 1 101 ? 6.755 -2.327 -10.428 1.00 97.12 101 VAL A N 1
ATOM 783 C CA . VAL A 1 101 ? 7.942 -2.054 -9.614 1.00 97.12 101 VAL A CA 1
ATOM 784 C C . VAL A 1 101 ? 9.170 -2.165 -10.508 1.00 97.12 101 VAL A C 1
ATOM 786 O O . VAL A 1 101 ? 9.287 -3.127 -11.266 1.00 97.12 101 VAL A O 1
ATOM 789 N N . TYR A 1 102 ? 10.087 -1.209 -10.412 1.00 97.25 102 TYR A N 1
ATOM 790 C CA . TYR A 1 102 ? 11.333 -1.174 -11.178 1.00 97.25 102 TYR A CA 1
ATOM 791 C C . TYR A 1 102 ? 12.503 -0.996 -10.221 1.00 97.25 102 TYR A C 1
ATOM 793 O O . TYR A 1 102 ? 12.429 -0.180 -9.302 1.00 97.25 102 TYR A O 1
ATOM 801 N N . ASP A 1 103 ? 13.598 -1.706 -10.460 1.00 93.75 103 ASP A N 1
ATOM 802 C CA . ASP A 1 103 ? 14.855 -1.391 -9.787 1.00 93.75 103 ASP A CA 1
ATOM 803 C C . ASP A 1 103 ? 15.500 -0.156 -10.417 1.00 93.75 103 ASP A C 1
ATOM 805 O O . ASP A 1 103 ? 15.335 0.116 -11.611 1.00 93.75 103 ASP A O 1
ATOM 809 N N . ILE A 1 104 ? 16.277 0.577 -9.619 1.00 92.94 104 ILE A N 1
ATOM 810 C CA . ILE A 1 104 ? 17.186 1.596 -10.140 1.00 92.94 104 ILE A CA 1
ATOM 811 C C . ILE A 1 104 ? 18.592 0.988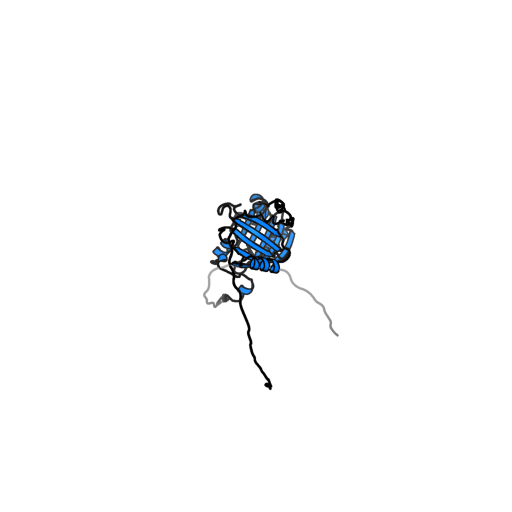 -10.209 1.00 92.94 104 ILE A C 1
ATOM 813 O O . ILE A 1 104 ? 19.191 0.717 -9.164 1.00 92.94 104 ILE A O 1
ATOM 817 N N . PRO A 1 105 ? 19.153 0.769 -11.416 1.00 89.69 105 PRO A N 1
ATOM 818 C CA . PRO A 1 105 ? 20.477 0.177 -11.559 1.00 89.69 105 PRO A CA 1
ATOM 819 C C . PRO A 1 105 ? 21.535 0.924 -10.740 1.00 89.69 105 PRO A C 1
ATOM 821 O O . PRO A 1 105 ? 21.657 2.146 -10.823 1.00 89.69 105 PRO A O 1
ATOM 824 N N . GLY A 1 106 ? 22.305 0.181 -9.944 1.00 88.88 106 GLY A N 1
ATOM 825 C CA . GLY A 1 106 ? 23.371 0.737 -9.108 1.00 88.88 106 GLY A CA 1
ATOM 826 C C . GLY A 1 106 ? 22.910 1.438 -7.823 1.00 88.88 106 GLY A C 1
ATOM 827 O O . GLY A 1 106 ? 23.762 1.959 -7.109 1.00 88.88 106 GLY A O 1
ATOM 828 N N . LYS A 1 107 ? 21.608 1.436 -7.497 1.00 87.88 107 LYS A N 1
ATOM 829 C CA . LYS A 1 107 ? 21.070 1.972 -6.236 1.00 87.88 107 LYS A CA 1
ATOM 830 C C . LYS A 1 107 ? 20.313 0.895 -5.456 1.00 87.88 107 LYS A C 1
ATOM 832 O O . LYS A 1 107 ? 19.101 0.749 -5.579 1.00 87.88 107 LYS A O 1
ATOM 837 N N . ALA A 1 108 ? 21.045 0.113 -4.663 1.00 85.00 108 ALA A N 1
ATOM 838 C CA . ALA A 1 108 ? 20.433 -0.857 -3.757 1.00 85.00 108 ALA A CA 1
ATOM 839 C C . ALA A 1 108 ? 19.551 -0.144 -2.717 1.00 85.00 108 ALA A C 1
ATOM 841 O O . ALA A 1 108 ? 19.903 0.936 -2.255 1.00 85.00 108 ALA A O 1
ATOM 842 N N . GLY A 1 109 ? 18.410 -0.741 -2.363 1.00 84.88 109 GLY A N 1
ATOM 843 C CA . GLY A 1 109 ? 17.451 -0.130 -1.434 1.00 84.88 109 GLY A CA 1
ATOM 844 C C . GLY A 1 109 ? 16.610 1.002 -2.037 1.00 84.88 109 GLY A C 1
ATOM 845 O O . GLY A 1 109 ? 15.801 1.587 -1.324 1.00 84.88 109 GLY A O 1
ATOM 846 N N 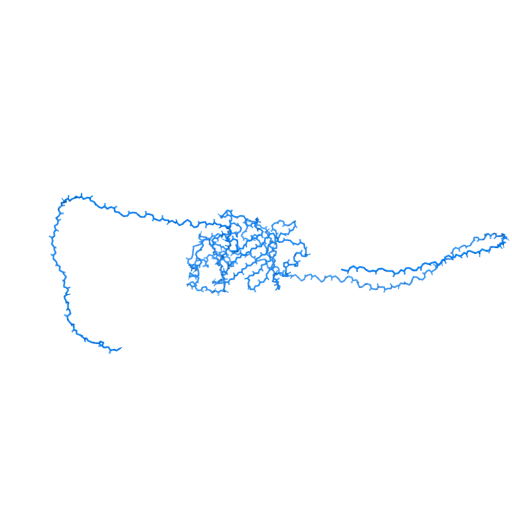. THR A 1 110 ? 16.751 1.285 -3.337 1.00 91.06 110 THR A N 1
ATOM 847 C CA . THR A 1 110 ? 15.945 2.275 -4.058 1.00 91.06 110 THR A CA 1
ATOM 848 C C . THR A 1 110 ? 15.174 1.621 -5.198 1.00 91.06 110 THR A C 1
ATOM 850 O O . THR A 1 110 ? 15.744 0.887 -6.007 1.00 91.06 110 THR A O 1
ATOM 853 N N . TRP A 1 111 ? 13.886 1.926 -5.319 1.00 94.19 111 TRP A N 1
ATOM 854 C CA . TRP A 1 111 ? 13.059 1.425 -6.415 1.00 94.19 111 TRP A CA 1
ATOM 855 C C . TRP A 1 111 ? 12.049 2.463 -6.886 1.00 94.19 111 TRP A C 1
ATOM 857 O O . TRP A 1 111 ? 11.690 3.391 -6.167 1.00 94.19 111 TRP A O 1
ATOM 867 N N . VAL A 1 112 ? 11.575 2.281 -8.115 1.00 96.81 112 VAL A N 1
ATOM 868 C CA . VAL A 1 112 ? 10.461 3.045 -8.674 1.00 96.81 112 VAL A CA 1
ATOM 869 C C . VAL A 1 112 ? 9.191 2.213 -8.550 1.00 96.81 112 VAL A C 1
ATOM 871 O O . VAL A 1 112 ? 9.189 1.016 -8.843 1.00 96.81 112 VAL A O 1
ATOM 874 N N . ARG A 1 113 ? 8.091 2.850 -8.161 1.00 96.81 113 ARG A N 1
ATOM 875 C CA . ARG A 1 113 ? 6.740 2.294 -8.184 1.00 96.81 113 ARG A CA 1
ATOM 876 C C . ARG A 1 113 ? 5.869 3.172 -9.070 1.00 96.81 113 ARG A C 1
ATOM 878 O O . ARG A 1 113 ? 5.686 4.346 -8.785 1.00 96.81 113 ARG A O 1
ATOM 885 N N . LEU A 1 114 ? 5.297 2.586 -10.113 1.00 98.69 114 LEU A N 1
ATOM 886 C CA . LEU A 1 114 ? 4.197 3.186 -10.863 1.00 98.69 114 LEU A CA 1
ATOM 887 C C . LEU A 1 114 ? 2.922 2.482 -10.414 1.00 98.69 114 LEU A C 1
ATOM 889 O O . LEU A 1 114 ? 2.827 1.269 -10.590 1.00 98.69 114 LEU A O 1
ATOM 893 N N . ARG A 1 115 ? 1.976 3.190 -9.802 1.00 98.56 115 ARG A N 1
ATOM 894 C CA . ARG A 1 115 ? 0.734 2.614 -9.267 1.00 98.56 115 ARG A CA 1
ATOM 895 C C . ARG A 1 115 ? -0.470 3.320 -9.867 1.00 98.56 115 ARG A C 1
ATOM 897 O O . ARG A 1 115 ? -0.464 4.529 -10.010 1.00 98.56 115 ARG A O 1
ATOM 904 N N . ASP A 1 116 ? -1.497 2.551 -10.170 1.00 98.56 116 ASP A N 1
ATOM 905 C CA . ASP A 1 116 ? -2.846 3.015 -10.467 1.00 98.56 116 ASP A CA 1
ATOM 906 C C . ASP A 1 116 ? -3.748 2.514 -9.337 1.00 98.56 116 ASP A C 1
ATOM 908 O O . ASP A 1 116 ? -3.830 1.306 -9.099 1.00 98.56 116 ASP A O 1
ATOM 912 N N . THR A 1 117 ? -4.345 3.442 -8.589 1.00 96.38 117 THR A N 1
ATOM 913 C CA . THR A 1 117 ? -5.212 3.155 -7.434 1.00 96.38 117 THR A CA 1
ATOM 914 C C . THR A 1 117 ? -6.677 2.957 -7.826 1.00 96.38 117 THR A C 1
ATOM 916 O O . THR A 1 117 ? -7.510 2.705 -6.956 1.00 96.38 117 THR A O 1
ATOM 919 N N . GLY A 1 118 ? -7.013 3.125 -9.109 1.00 95.25 118 GLY A N 1
ATOM 920 C CA . GLY A 1 118 ? -8.383 3.247 -9.605 1.00 95.25 118 GLY A CA 1
ATOM 921 C C . GLY A 1 118 ? -8.957 4.667 -9.510 1.00 95.25 118 GLY A C 1
ATOM 922 O O . GLY A 1 118 ? -10.011 4.930 -10.082 1.00 95.25 118 GLY A O 1
ATOM 923 N N . THR A 1 119 ? -8.284 5.594 -8.817 1.00 94.62 119 THR A N 1
ATOM 924 C CA . THR A 1 119 ? -8.657 7.026 -8.750 1.00 94.62 119 THR A CA 1
ATOM 925 C C . THR A 1 119 ? -7.566 7.950 -9.258 1.00 94.62 119 THR A C 1
ATOM 927 O O . THR A 1 119 ? -7.870 9.000 -9.818 1.00 94.62 119 THR A O 1
ATOM 930 N N . ALA A 1 120 ? -6.307 7.571 -9.072 1.00 96.88 120 ALA A N 1
ATOM 931 C CA . ALA A 1 120 ? -5.157 8.317 -9.539 1.00 96.88 120 ALA A CA 1
ATOM 932 C C . ALA A 1 120 ? -4.045 7.357 -9.957 1.00 96.88 120 ALA A C 1
ATOM 934 O O . ALA A 1 120 ? -3.961 6.218 -9.492 1.00 96.88 120 ALA A O 1
ATOM 935 N N . VAL A 1 121 ? -3.162 7.856 -10.815 1.00 98.44 121 VAL A N 1
ATOM 936 C CA . VAL A 1 121 ? -1.921 7.174 -11.160 1.00 98.44 121 VAL A CA 1
ATOM 937 C C . VAL A 1 121 ? -0.768 7.942 -10.529 1.00 98.44 121 VAL A C 1
ATOM 939 O O . VAL A 1 121 ? -0.653 9.150 -10.732 1.00 98.44 121 VAL A O 1
ATOM 942 N N . THR A 1 122 ? 0.085 7.257 -9.772 1.00 98.12 122 THR A N 1
ATOM 943 C CA . THR A 1 122 ? 1.260 7.845 -9.123 1.00 98.12 122 THR A CA 1
ATOM 944 C C . THR A 1 122 ? 2.549 7.181 -9.583 1.00 98.12 122 THR A C 1
ATOM 946 O O . THR A 1 122 ? 2.604 5.974 -9.830 1.00 98.12 122 THR A O 1
ATOM 949 N N . LEU A 1 123 ? 3.600 7.987 -9.700 1.00 98.38 123 LEU A N 1
ATOM 950 C CA . LEU A 1 123 ? 4.972 7.539 -9.881 1.00 98.38 123 LEU A CA 1
ATOM 951 C C . LEU A 1 123 ? 5.759 7.944 -8.636 1.00 98.38 123 LEU A C 1
ATOM 953 O O . LEU A 1 123 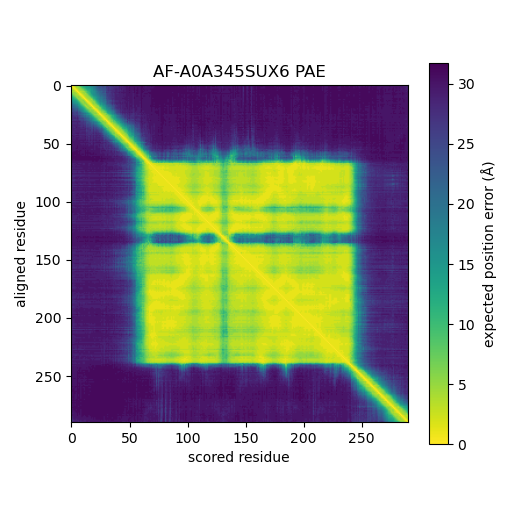? 5.865 9.130 -8.334 1.00 98.38 123 LEU A O 1
ATOM 957 N N . CYS A 1 124 ? 6.307 6.958 -7.936 1.00 95.88 124 CYS A N 1
ATOM 958 C CA . CYS A 1 124 ? 7.064 7.147 -6.709 1.00 95.88 124 CYS A CA 1
ATOM 959 C C . CYS A 1 124 ? 8.468 6.555 -6.841 1.00 95.88 124 CYS A C 1
ATOM 961 O O . CYS A 1 124 ? 8.627 5.449 -7.361 1.00 95.88 124 CYS A O 1
ATOM 963 N N . VAL A 1 125 ? 9.478 7.263 -6.342 1.00 94.62 125 VAL A N 1
ATOM 964 C CA . VAL A 1 125 ? 10.779 6.683 -5.993 1.00 94.62 125 VAL A CA 1
ATOM 965 C C . VAL A 1 125 ? 10.795 6.469 -4.486 1.00 94.62 125 VAL A C 1
ATOM 967 O O . VAL A 1 125 ? 10.635 7.431 -3.739 1.00 94.62 125 VAL A O 1
ATOM 970 N N . LYS A 1 126 ? 10.985 5.221 -4.054 1.00 89.81 126 LYS A N 1
ATOM 971 C CA . LYS A 1 126 ? 11.106 4.848 -2.641 1.00 89.81 126 LYS A CA 1
ATOM 972 C C . LYS A 1 126 ? 12.562 4.506 -2.339 1.00 89.81 126 LYS A C 1
ATOM 974 O O . LYS A 1 126 ? 13.203 3.802 -3.123 1.00 89.81 126 LYS A O 1
ATOM 979 N N . GLU A 1 127 ? 13.072 5.000 -1.220 1.00 87.44 127 GLU A N 1
ATOM 980 C CA . GLU A 1 127 ? 14.459 4.853 -0.776 1.00 87.44 127 GLU A CA 1
ATOM 981 C C . GLU A 1 127 ? 14.486 4.391 0.678 1.00 87.44 127 GLU A C 1
ATOM 983 O O . GLU A 1 127 ? 14.047 5.124 1.557 1.00 87.44 127 GLU A O 1
ATOM 988 N N . ILE A 1 128 ? 15.027 3.202 0.952 1.00 79.44 128 ILE A N 1
ATOM 989 C CA . ILE A 1 128 ? 15.282 2.776 2.332 1.00 79.44 128 ILE A CA 1
ATOM 990 C C . ILE A 1 128 ? 16.486 3.568 2.853 1.00 79.44 128 ILE A C 1
ATOM 992 O O . ILE A 1 128 ? 17.620 3.325 2.436 1.00 79.44 128 ILE A O 1
ATOM 996 N N . SER A 1 129 ? 16.241 4.528 3.743 1.00 68.88 129 SER A N 1
ATOM 997 C CA . SER A 1 129 ? 17.279 5.264 4.467 1.00 68.88 129 SER A CA 1
ATOM 998 C C . SER A 1 129 ? 17.789 4.514 5.698 1.00 68.88 129 SER A C 1
ATOM 1000 O O . SER A 1 129 ? 18.969 4.645 6.015 1.00 68.88 129 SER A O 1
ATOM 1002 N N . ASP A 1 130 ? 16.938 3.717 6.354 1.00 63.06 130 ASP A N 1
ATOM 1003 C CA . ASP A 1 130 ? 17.308 2.843 7.475 1.00 63.06 130 ASP A CA 1
ATOM 1004 C C . ASP A 1 130 ? 16.363 1.623 7.527 1.00 63.06 130 ASP A C 1
ATOM 1006 O O . ASP A 1 130 ? 15.171 1.799 7.754 1.00 63.06 130 ASP A O 1
ATOM 1010 N N . PRO A 1 131 ? 16.836 0.385 7.295 1.00 57.88 131 PRO A N 1
ATOM 1011 C CA . PRO A 1 131 ? 15.981 -0.805 7.296 1.00 57.88 131 PRO A CA 1
ATOM 1012 C C . PRO A 1 131 ? 15.342 -1.145 8.651 1.00 57.88 131 PRO A C 1
ATOM 1014 O O . PRO A 1 131 ? 14.372 -1.898 8.675 1.00 57.88 131 PRO A O 1
ATOM 1017 N N . GLU A 1 132 ? 15.905 -0.649 9.757 1.00 48.53 132 GLU A N 1
ATOM 1018 C CA . GLU A 1 132 ? 15.504 -1.009 11.125 1.00 48.53 132 GLU A CA 1
ATOM 1019 C C . GLU A 1 132 ? 14.628 0.068 11.787 1.00 48.53 132 GLU A C 1
ATOM 1021 O O . GLU A 1 132 ? 14.108 -0.138 12.886 1.00 48.53 132 GLU A O 1
ATOM 1026 N N . ALA A 1 133 ? 14.460 1.223 11.139 1.00 55.00 133 ALA A N 1
ATOM 1027 C CA . ALA A 1 133 ? 13.687 2.335 11.670 1.00 55.00 133 ALA A CA 1
ATOM 1028 C C . ALA A 1 133 ? 12.239 2.312 11.159 1.00 55.00 133 ALA A C 1
ATOM 1030 O O . ALA A 1 133 ? 11.973 2.000 9.997 1.00 55.00 133 ALA A O 1
ATOM 1031 N N . ILE A 1 134 ? 11.294 2.687 12.027 1.00 49.25 134 ILE A N 1
ATOM 1032 C CA . ILE A 1 134 ? 9.868 2.793 11.673 1.00 49.25 134 ILE A CA 1
ATOM 1033 C C . ILE A 1 134 ? 9.615 3.873 10.603 1.00 49.25 134 ILE A C 1
ATOM 1035 O O . ILE A 1 134 ? 8.653 3.782 9.856 1.00 49.25 134 ILE A O 1
ATOM 1039 N N . ASP A 1 135 ? 10.525 4.844 10.479 1.00 53.62 135 ASP A N 1
ATOM 1040 C CA . ASP A 1 135 ? 10.574 5.915 9.476 1.00 53.62 135 ASP A CA 1
ATOM 1041 C C . ASP A 1 135 ? 11.618 5.662 8.369 1.00 53.62 135 ASP A C 1
ATOM 1043 O O . ASP A 1 135 ? 12.143 6.575 7.727 1.00 53.62 135 ASP A O 1
ATOM 1047 N N . GLY A 1 136 ? 11.939 4.390 8.143 1.00 60.22 136 GLY A N 1
ATOM 1048 C CA . GLY A 1 136 ? 13.066 3.940 7.340 1.00 60.22 136 GLY A CA 1
ATOM 1049 C C . GLY A 1 136 ? 12.984 4.171 5.832 1.00 60.22 136 GLY A C 1
ATOM 1050 O O . GLY A 1 136 ? 13.965 3.884 5.144 1.00 60.22 136 GLY A O 1
ATOM 1051 N N . VAL A 1 137 ? 11.861 4.656 5.293 1.00 70.75 137 VAL A N 1
ATOM 1052 C CA . VAL A 1 137 ? 11.637 4.805 3.846 1.00 70.75 137 VAL A CA 1
ATOM 1053 C C . VAL A 1 137 ? 11.290 6.246 3.500 1.00 70.75 137 VAL A C 1
ATOM 1055 O O . VAL A 1 137 ? 10.315 6.800 3.990 1.00 70.75 137 VAL A O 1
ATOM 1058 N N . ARG A 1 138 ? 12.071 6.847 2.603 1.00 79.31 138 ARG A N 1
ATOM 1059 C CA . ARG A 1 138 ? 11.774 8.150 2.003 1.00 79.31 138 ARG A CA 1
ATOM 1060 C C . ARG A 1 138 ? 11.078 7.962 0.670 1.00 79.31 138 ARG A C 1
ATOM 1062 O O . ARG A 1 138 ? 11.495 7.125 -0.133 1.00 79.31 138 ARG A O 1
ATOM 1069 N N . GLU A 1 139 ? 10.066 8.781 0.413 1.00 84.94 139 GLU A N 1
ATOM 1070 C CA . GLU A 1 139 ? 9.282 8.729 -0.817 1.00 84.94 139 GLU A CA 1
ATOM 1071 C C . GLU A 1 139 ? 9.324 10.053 -1.564 1.00 84.94 139 GLU A C 1
ATOM 1073 O O . GLU A 1 139 ? 9.139 11.130 -1.008 1.00 84.94 139 GLU A O 1
ATOM 1078 N N . THR A 1 140 ? 9.561 9.963 -2.867 1.00 89.69 140 THR A N 1
ATOM 1079 C CA . THR A 1 140 ? 9.357 11.066 -3.802 1.00 89.69 140 THR A CA 1
ATOM 1080 C C . THR A 1 140 ? 8.254 10.662 -4.759 1.00 89.69 140 THR A C 1
ATOM 1082 O O . THR A 1 140 ? 8.516 9.932 -5.717 1.00 89.69 140 THR A O 1
ATOM 1085 N N . GLU A 1 141 ? 7.028 11.118 -4.505 1.00 93.31 141 GLU A N 1
ATOM 1086 C CA . GLU A 1 141 ? 5.847 10.744 -5.284 1.00 93.31 141 GLU A CA 1
ATOM 1087 C C . GLU A 1 141 ? 5.241 11.935 -6.037 1.00 93.31 141 GLU A C 1
ATOM 1089 O O . GLU A 1 141 ? 5.251 13.080 -5.586 1.00 93.31 141 GLU A O 1
ATOM 1094 N N . THR A 1 142 ? 4.707 11.661 -7.226 1.00 95.75 142 THR A N 1
ATOM 1095 C CA . THR A 1 142 ? 3.888 12.610 -7.979 1.00 95.75 142 THR A CA 1
ATOM 1096 C C . THR A 1 142 ? 2.776 11.889 -8.732 1.00 95.75 142 THR A C 1
ATOM 1098 O O . THR A 1 142 ? 2.883 10.696 -9.032 1.00 95.75 142 THR A O 1
ATOM 1101 N N . THR A 1 143 ? 1.711 12.612 -9.069 1.00 97.75 143 THR A N 1
ATOM 1102 C CA . THR A 1 143 ? 0.656 12.103 -9.946 1.00 97.75 143 THR A CA 1
ATOM 1103 C C . THR A 1 143 ? 1.086 12.183 -11.409 1.00 97.75 143 THR A C 1
ATOM 1105 O O . THR A 1 143 ? 1.773 13.111 -11.839 1.00 97.75 143 THR A O 1
ATOM 1108 N N . VAL A 1 144 ? 0.677 11.196 -12.200 1.00 98.12 144 VAL A N 1
ATOM 1109 C CA . VAL A 1 144 ? 0.902 11.142 -13.649 1.00 98.12 144 VAL A CA 1
ATOM 1110 C C . VAL A 1 144 ? -0.425 10.931 -14.372 1.00 98.12 144 VAL A C 1
ATOM 1112 O O . VAL A 1 144 ? -1.398 10.464 -13.789 1.00 98.12 144 VAL A O 1
ATOM 1115 N N . GLY A 1 145 ? -0.483 11.314 -15.647 1.00 97.69 145 GLY A N 1
ATOM 1116 C CA . GLY A 1 145 ? -1.750 11.347 -16.383 1.00 97.69 145 GLY A CA 1
ATOM 1117 C C . GLY A 1 145 ? -2.297 9.978 -16.796 1.00 97.69 145 GLY A C 1
ATOM 1118 O O . GLY A 1 145 ? -3.507 9.832 -16.913 1.00 97.69 145 GLY A O 1
ATOM 1119 N N . ASP A 1 146 ? -1.428 8.993 -17.045 1.00 98.25 146 ASP A N 1
ATOM 1120 C CA . ASP A 1 146 ? -1.828 7.676 -17.557 1.00 98.25 146 ASP A CA 1
ATOM 1121 C C . ASP A 1 146 ? -0.825 6.579 -17.158 1.00 98.25 146 ASP A C 1
ATOM 1123 O O . ASP A 1 146 ? 0.393 6.783 -17.211 1.00 98.25 146 ASP A O 1
ATOM 1127 N N . PHE A 1 147 ? -1.335 5.412 -16.757 1.00 98.56 147 PHE A N 1
ATOM 1128 C CA . PHE A 1 147 ? -0.535 4.291 -16.252 1.00 98.56 147 PHE A CA 1
ATOM 1129 C C . PHE A 1 147 ? 0.266 3.600 -17.360 1.00 98.56 147 PHE A C 1
ATOM 1131 O O . PHE A 1 147 ? 1.477 3.407 -17.234 1.00 98.56 147 PHE A O 1
ATOM 1138 N N . ASP A 1 148 ? -0.379 3.265 -18.474 1.00 98.38 148 ASP A N 1
ATOM 1139 C CA . ASP A 1 148 ? 0.241 2.482 -19.542 1.00 98.38 148 ASP A CA 1
ATOM 1140 C C . ASP A 1 148 ? 1.234 3.332 -20.353 1.00 98.38 148 ASP A C 1
ATOM 1142 O O . ASP A 1 148 ? 2.330 2.872 -20.693 1.00 98.38 148 ASP A O 1
ATOM 1146 N N . ALA A 1 149 ? 0.919 4.609 -20.581 1.00 98.62 149 ALA A N 1
ATOM 1147 C CA . ALA A 1 149 ? 1.814 5.569 -21.211 1.00 98.62 149 ALA A CA 1
ATOM 1148 C C . ALA A 1 149 ? 3.052 5.844 -20.347 1.00 98.62 149 ALA A C 1
ATOM 1150 O O . ALA A 1 149 ? 4.165 5.862 -20.876 1.00 98.62 149 ALA A O 1
ATOM 1151 N N . THR A 1 150 ? 2.893 6.011 -19.027 1.00 98.69 150 THR A N 1
ATOM 1152 C CA . THR A 1 150 ? 4.038 6.209 -18.119 1.00 98.69 150 THR A CA 1
ATOM 1153 C C . THR A 1 150 ? 4.950 4.984 -18.097 1.00 98.69 150 THR A C 1
ATOM 1155 O O . THR A 1 150 ? 6.166 5.133 -18.221 1.00 98.69 150 THR A O 1
ATOM 1158 N N . ASN A 1 151 ? 4.390 3.771 -18.040 1.00 98.56 151 ASN A N 1
ATOM 1159 C CA . ASN A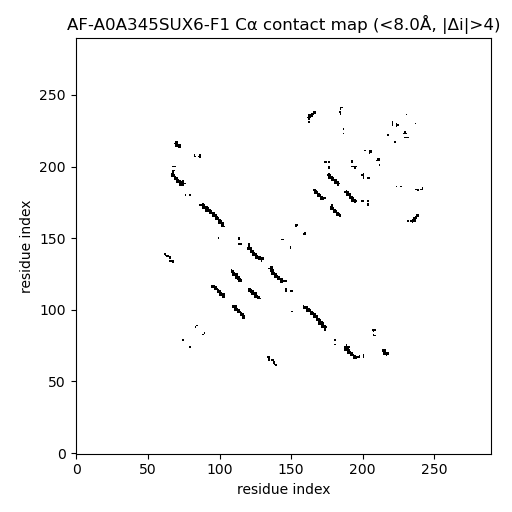 1 151 ? 5.166 2.533 -18.166 1.00 98.56 151 ASN A CA 1
ATOM 1160 C C . ASN A 1 151 ? 5.943 2.485 -19.498 1.00 98.56 151 ASN A C 1
ATOM 1162 O O . ASN A 1 151 ? 7.146 2.223 -19.520 1.00 98.56 151 ASN A O 1
ATOM 1166 N N . ALA A 1 152 ? 5.291 2.822 -20.616 1.00 98.50 152 ALA A N 1
ATOM 1167 C CA . ALA A 1 152 ? 5.947 2.864 -21.922 1.00 98.50 152 ALA A CA 1
ATOM 1168 C C . ALA A 1 152 ? 7.077 3.912 -21.994 1.00 98.50 152 ALA A C 1
ATOM 1170 O O . ALA A 1 152 ? 8.098 3.674 -22.644 1.00 98.50 152 ALA A O 1
ATOM 1171 N N . ILE A 1 153 ? 6.921 5.065 -21.332 1.00 98.62 153 ILE A N 1
ATOM 1172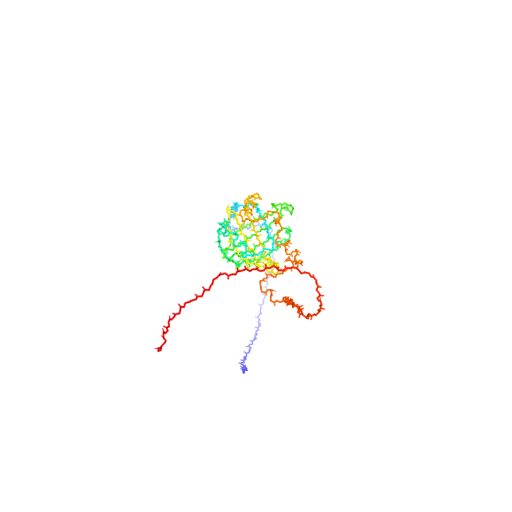 C CA . ILE A 1 153 ? 7.971 6.089 -21.214 1.00 98.62 153 ILE A CA 1
ATOM 1173 C C . ILE A 1 153 ? 9.159 5.546 -20.414 1.00 98.62 153 ILE A C 1
ATOM 1175 O O . ILE A 1 153 ? 10.288 5.640 -20.893 1.00 98.62 153 ILE A O 1
ATOM 1179 N N . LEU A 1 154 ? 8.922 4.932 -19.251 1.00 98.19 154 LEU A N 1
ATOM 1180 C CA . LEU A 1 154 ? 9.976 4.312 -18.437 1.00 98.19 154 LEU A CA 1
ATOM 1181 C C . LEU A 1 154 ? 10.743 3.243 -19.231 1.00 98.19 154 LEU A C 1
ATOM 1183 O O . LEU A 1 154 ? 11.975 3.238 -19.221 1.00 98.19 154 LEU A O 1
ATOM 1187 N N . GLY A 1 155 ? 10.029 2.427 -20.010 1.00 97.88 155 GLY A N 1
ATOM 1188 C CA . GLY A 1 155 ? 10.616 1.466 -20.945 1.00 97.88 155 GLY A CA 1
ATOM 1189 C C . GLY A 1 155 ? 11.572 2.106 -21.955 1.00 97.88 155 GLY A C 1
ATOM 1190 O O . GLY A 1 155 ? 12.692 1.636 -22.149 1.00 97.88 155 GLY A O 1
ATOM 1191 N N . LYS A 1 156 ? 11.167 3.225 -22.569 1.00 98.19 156 LYS A N 1
ATOM 1192 C CA . LYS A 1 156 ? 12.005 3.979 -23.521 1.00 98.19 156 LYS A CA 1
ATOM 1193 C C . LYS A 1 156 ? 13.216 4.648 -22.866 1.00 98.19 156 LYS A C 1
ATOM 1195 O O . LYS A 1 156 ? 14.215 4.862 -23.546 1.00 98.19 156 LYS A O 1
ATOM 1200 N N . LEU A 1 157 ? 13.136 4.964 -21.573 1.00 97.44 157 LEU A N 1
ATOM 1201 C CA . LEU A 1 157 ? 14.261 5.468 -20.776 1.00 97.44 157 LEU A CA 1
ATOM 1202 C C . LEU A 1 157 ? 15.237 4.357 -20.350 1.00 97.44 157 LEU A C 1
ATOM 1204 O O . LEU A 1 157 ? 16.295 4.660 -19.806 1.00 97.44 157 LEU A O 1
ATOM 1208 N N . GLY A 1 158 ? 14.910 3.089 -20.621 1.00 96.88 158 GLY A N 1
ATOM 1209 C CA . GLY A 1 158 ? 15.761 1.935 -20.334 1.00 96.88 158 GLY A CA 1
ATOM 1210 C C . GLY A 1 158 ? 15.399 1.174 -19.058 1.00 96.88 158 GLY A C 1
ATOM 1211 O O . GLY A 1 158 ? 16.103 0.228 -18.713 1.00 96.88 158 GLY A O 1
ATOM 1212 N N . TYR A 1 159 ? 14.313 1.536 -18.370 1.00 97.12 159 TYR A N 1
ATOM 1213 C CA . TYR A 1 159 ? 13.815 0.758 -17.236 1.00 97.12 159 TYR A CA 1
ATOM 1214 C C . TYR A 1 159 ? 13.022 -0.460 -17.717 1.00 97.12 159 TYR A C 1
ATOM 1216 O O . TYR A 1 159 ? 12.311 -0.406 -18.716 1.00 97.12 159 TYR A O 1
ATOM 1224 N N . GLN A 1 160 ? 13.121 -1.563 -16.982 1.00 95.31 160 GLN A N 1
ATOM 1225 C CA . GLN A 1 160 ? 12.285 -2.749 -17.165 1.00 95.31 160 GLN A CA 1
ATOM 1226 C C . GLN A 1 160 ? 11.615 -3.059 -15.826 1.00 95.31 160 GLN A C 1
ATOM 1228 O O . GLN A 1 160 ? 12.304 -3.034 -14.801 1.00 95.31 160 GLN A O 1
ATOM 1233 N N . PRO A 1 161 ? 10.294 -3.300 -15.790 1.00 96.38 161 PRO A N 1
ATOM 1234 C CA . PRO A 1 161 ? 9.637 -3.642 -14.542 1.00 96.38 161 PRO A CA 1
ATOM 1235 C C . PRO A 1 161 ? 10.131 -5.009 -14.071 1.00 96.38 161 PRO A C 1
ATOM 1237 O O . PRO A 1 161 ? 10.142 -5.970 -14.839 1.00 96.38 161 PRO A O 1
ATOM 1240 N N . LYS A 1 162 ? 10.509 -5.106 -12.795 1.00 95.62 162 LYS A N 1
ATOM 1241 C CA . LYS A 1 162 ? 10.823 -6.391 -12.161 1.00 95.62 162 LYS A CA 1
ATOM 1242 C C . LYS A 1 162 ? 9.568 -7.164 -11.770 1.00 95.62 162 LYS A C 1
ATOM 1244 O O . LYS A 1 162 ? 9.610 -8.384 -11.698 1.00 95.62 162 LYS A O 1
ATOM 1249 N N . ALA A 1 163 ? 8.470 -6.453 -11.510 1.00 96.75 163 ALA A N 1
ATOM 1250 C CA . ALA A 1 163 ? 7.207 -7.048 -11.102 1.00 96.75 163 ALA A CA 1
ATOM 1251 C C . ALA A 1 163 ? 6.006 -6.206 -11.545 1.00 96.75 163 ALA A C 1
ATOM 1253 O O . ALA A 1 163 ? 6.063 -4.972 -11.551 1.00 96.75 163 ALA A O 1
ATOM 1254 N N . TYR A 1 164 ? 4.903 -6.891 -11.846 1.00 98.00 164 TYR A N 1
ATOM 1255 C CA . TYR A 1 164 ? 3.555 -6.335 -11.942 1.00 98.00 164 TYR A CA 1
ATOM 1256 C C . TYR A 1 164 ? 2.651 -6.985 -10.891 1.00 98.00 164 TYR A C 1
ATOM 1258 O O . TYR A 1 164 ? 2.600 -8.212 -10.814 1.00 98.00 164 TYR A O 1
ATOM 1266 N N . GLN A 1 165 ? 1.936 -6.185 -10.098 1.00 97.94 165 GLN A N 1
ATOM 1267 C CA . GLN A 1 165 ? 1.157 -6.684 -8.960 1.00 97.94 165 GLN A CA 1
ATOM 1268 C C . GLN A 1 165 ? -0.212 -6.010 -8.830 1.00 97.94 165 GLN A C 1
ATOM 1270 O O . GLN A 1 165 ? -0.313 -4.777 -8.866 1.00 97.94 165 GLN A O 1
ATOM 1275 N N . GLU A 1 166 ? -1.244 -6.804 -8.557 1.00 98.00 166 GLU A N 1
ATOM 1276 C CA . GLU A 1 166 ? -2.619 -6.359 -8.306 1.00 98.00 166 GLU A CA 1
ATOM 1277 C C . GLU A 1 166 ? -3.047 -6.600 -6.851 1.00 98.00 166 GLU A C 1
ATOM 1279 O O . GLU A 1 166 ? -2.647 -7.585 -6.240 1.00 98.00 166 GLU A O 1
ATOM 1284 N N . ASN A 1 167 ? -3.882 -5.709 -6.313 1.00 98.12 167 ASN A N 1
ATOM 1285 C CA . ASN A 1 167 ? -4.636 -5.923 -5.072 1.00 98.12 167 ASN A CA 1
ATOM 1286 C C . ASN A 1 167 ? -6.033 -5.309 -5.228 1.00 98.12 167 ASN A C 1
ATOM 1288 O O . ASN A 1 167 ? -6.238 -4.416 -6.052 1.00 98.12 167 ASN A O 1
ATOM 1292 N N . ARG A 1 168 ? -7.005 -5.794 -4.459 1.00 98.38 168 ARG A N 1
ATOM 1293 C CA . ARG A 1 168 ? -8.305 -5.135 -4.294 1.00 98.38 168 ARG A CA 1
ATOM 1294 C C . ARG A 1 168 ? -8.334 -4.520 -2.909 1.00 98.38 168 ARG A C 1
ATOM 1296 O O . ARG A 1 168 ? -8.029 -5.209 -1.943 1.00 98.38 168 ARG A O 1
ATOM 1303 N N . ARG A 1 169 ? -8.701 -3.252 -2.827 1.00 98.50 169 ARG A N 1
ATOM 1304 C CA . ARG A 1 169 ? -8.655 -2.469 -1.599 1.00 98.50 169 ARG A CA 1
ATOM 1305 C C . ARG A 1 169 ? -10.010 -1.833 -1.341 1.00 98.50 169 ARG A C 1
ATOM 1307 O O . ARG A 1 169 ? -10.587 -1.248 -2.258 1.00 98.50 169 ARG A O 1
ATOM 1314 N N . SER A 1 170 ? -10.502 -1.975 -0.117 1.00 98.50 170 SER A N 1
ATOM 1315 C CA . SER A 1 170 ? -11.641 -1.215 0.392 1.00 98.50 170 SER A CA 1
ATOM 1316 C C . SER A 1 170 ? -11.133 -0.120 1.311 1.00 98.50 170 SER A C 1
ATOM 1318 O O . SER A 1 170 ? -10.556 -0.437 2.350 1.00 98.50 170 SER A O 1
ATOM 1320 N N . SER A 1 171 ? -11.361 1.133 0.924 1.00 98.44 171 SER A N 1
ATOM 1321 C CA . SER A 1 171 ? -10.811 2.292 1.626 1.00 98.44 171 SER A CA 1
ATOM 1322 C C . SER A 1 171 ? -11.840 2.948 2.521 1.00 98.44 171 SER A C 1
ATOM 1324 O O . SER A 1 171 ? -12.959 3.223 2.089 1.00 98.44 171 SER A O 1
ATOM 1326 N N . TRP A 1 172 ? -11.439 3.230 3.753 1.00 98.69 172 TRP A N 1
ATOM 1327 C CA . TRP A 1 172 ? -12.245 3.840 4.797 1.00 98.69 172 TRP A CA 1
ATOM 1328 C C . TRP A 1 172 ? -11.449 4.932 5.513 1.00 98.69 172 TRP A C 1
ATOM 1330 O O . TRP A 1 172 ? -10.221 4.958 5.457 1.00 98.69 172 TRP A O 1
ATOM 1340 N N . SER A 1 173 ? -12.142 5.828 6.207 1.00 98.44 173 SER A N 1
ATOM 1341 C CA . SER A 1 173 ? -11.507 6.751 7.148 1.00 98.44 173 SER A CA 1
ATOM 1342 C C . SER A 1 173 ? -12.267 6.825 8.459 1.00 98.44 173 SER A C 1
ATOM 1344 O O . SER A 1 173 ? -13.498 6.883 8.466 1.00 98.44 173 SER A O 1
ATOM 1346 N N . LEU A 1 174 ? -11.532 6.895 9.562 1.00 98.38 174 LEU A N 1
ATOM 1347 C CA . LEU A 1 174 ? -12.077 7.035 10.908 1.00 98.38 174 LEU A CA 1
ATOM 1348 C C . LEU A 1 174 ? -11.121 7.901 11.724 1.00 98.38 174 LEU A C 1
ATOM 1350 O O . LEU A 1 174 ? -9.920 7.670 11.697 1.00 98.38 174 LEU A O 1
ATOM 1354 N N . LEU A 1 175 ? -11.641 8.918 12.415 1.00 96.75 175 LEU A N 1
ATOM 1355 C CA . LEU A 1 175 ? -10.846 9.830 13.260 1.00 96.75 175 LEU A CA 1
ATOM 1356 C C . LEU A 1 175 ? -9.669 10.534 12.544 1.00 96.75 175 LEU A C 1
ATOM 1358 O O . LEU A 1 175 ? -8.783 11.076 13.190 1.00 96.75 175 LEU A O 1
ATOM 1362 N N . GLY A 1 176 ? -9.695 10.601 11.209 1.00 96.06 176 GLY A N 1
ATOM 1363 C CA . GLY A 1 176 ? -8.611 11.170 10.403 1.00 96.06 176 GLY A CA 1
ATOM 1364 C C . GLY A 1 176 ? -7.512 10.172 10.023 1.00 96.06 176 GLY A C 1
ATOM 1365 O O . GLY A 1 176 ? -6.613 10.551 9.279 1.00 96.06 176 GLY A O 1
ATOM 1366 N N . ALA A 1 177 ? -7.595 8.920 10.476 1.00 97.50 177 ALA A N 1
ATOM 1367 C CA . ALA A 1 177 ? -6.771 7.816 10.000 1.00 97.50 177 ALA A CA 1
ATOM 1368 C C . ALA A 1 177 ? -7.351 7.202 8.716 1.00 97.50 177 ALA A C 1
ATOM 1370 O O . ALA A 1 177 ? -8.576 7.161 8.527 1.00 97.50 177 ALA A O 1
ATOM 1371 N N . ALA A 1 178 ? -6.468 6.704 7.852 1.00 98.00 178 ALA A N 1
ATOM 1372 C CA . ALA A 1 178 ? -6.834 5.882 6.706 1.00 98.00 178 ALA A CA 1
ATOM 1373 C C . ALA A 1 178 ? -6.894 4.412 7.133 1.00 98.00 178 ALA A C 1
ATOM 1375 O O . ALA A 1 178 ? -6.045 3.930 7.882 1.00 98.00 178 ALA A O 1
ATOM 1376 N N . ILE A 1 179 ? -7.923 3.703 6.676 1.00 98.62 179 ILE A N 1
ATOM 1377 C CA . ILE A 1 179 ? -8.143 2.296 7.000 1.00 98.62 179 ILE A CA 1
ATOM 1378 C C . ILE A 1 179 ? -8.413 1.539 5.708 1.00 98.62 179 ILE A C 1
ATOM 1380 O O . ILE A 1 179 ? -9.298 1.903 4.935 1.00 98.62 179 ILE A O 1
ATOM 1384 N N . GLU A 1 180 ? -7.670 0.466 5.480 1.00 98.50 180 GLU A N 1
ATOM 1385 C CA . GLU A 1 180 ? -7.651 -0.239 4.206 1.00 98.50 180 GLU A CA 1
ATOM 1386 C C . GLU A 1 180 ? -7.837 -1.740 4.426 1.00 98.50 180 GLU A C 1
ATOM 1388 O O . GLU A 1 180 ? -7.010 -2.399 5.052 1.00 98.50 180 GLU A O 1
ATOM 1393 N N . ILE A 1 181 ? -8.924 -2.307 3.894 1.00 98.75 181 ILE A N 1
ATOM 1394 C CA . ILE A 1 181 ? -9.101 -3.765 3.843 1.00 98.75 181 ILE A CA 1
ATOM 1395 C C . ILE A 1 181 ? -8.508 -4.261 2.529 1.00 98.75 181 ILE A C 1
ATOM 1397 O O . ILE A 1 181 ? -9.087 -4.079 1.450 1.00 98.75 181 ILE A O 1
ATOM 1401 N N . ASP A 1 182 ? -7.357 -4.909 2.625 1.00 98.44 182 ASP A N 1
ATOM 1402 C CA . ASP A 1 182 ? -6.536 -5.300 1.495 1.00 98.44 182 ASP A CA 1
ATOM 1403 C C . ASP A 1 182 ? -6.702 -6.777 1.160 1.00 98.44 182 ASP A C 1
ATOM 1405 O O . ASP A 1 182 ? -6.472 -7.663 1.977 1.00 98.44 182 ASP A O 1
ATOM 1409 N N . HIS A 1 183 ? -7.051 -7.044 -0.094 1.00 98.31 183 HIS A N 1
ATOM 1410 C CA . HIS A 1 183 ? -7.065 -8.377 -0.675 1.00 98.31 183 HIS A CA 1
ATOM 1411 C C . HIS A 1 183 ? -5.929 -8.472 -1.675 1.00 98.31 183 HIS A C 1
ATOM 1413 O O . HIS A 1 183 ? -5.918 -7.785 -2.701 1.00 98.31 183 HIS A O 1
ATOM 1419 N N . TRP A 1 184 ? -5.000 -9.369 -1.399 1.00 97.75 184 TRP A N 1
ATOM 1420 C CA . TRP A 1 184 ? -3.874 -9.669 -2.263 1.00 97.75 184 TRP A CA 1
ATOM 1421 C C . TRP A 1 184 ? -4.005 -11.100 -2.805 1.00 97.75 184 TRP A C 1
ATOM 1423 O O . TRP A 1 184 ? -4.574 -11.953 -2.126 1.00 97.75 184 TRP A O 1
ATOM 1433 N N . PRO A 1 185 ? -3.532 -11.400 -4.028 1.00 97.06 185 PRO A N 1
ATOM 1434 C CA . PRO A 1 185 ? -3.533 -12.772 -4.526 1.00 97.06 185 PRO A CA 1
ATOM 1435 C C . PRO A 1 185 ? -2.740 -13.715 -3.606 1.00 97.06 185 PRO A C 1
ATOM 1437 O O . PRO A 1 185 ? -1.717 -13.330 -3.062 1.00 97.06 185 PRO A O 1
ATOM 1440 N N . LEU A 1 186 ? -3.162 -14.976 -3.485 1.00 95.81 186 LEU A N 1
ATOM 1441 C CA . LEU A 1 186 ? -2.437 -16.051 -2.778 1.00 95.81 186 LEU A CA 1
ATOM 1442 C C . LEU A 1 186 ? -2.326 -15.938 -1.244 1.00 95.81 186 LEU A C 1
ATOM 1444 O O . LEU A 1 186 ? -1.836 -16.885 -0.633 1.00 95.81 186 LEU A O 1
ATOM 1448 N N . ILE A 1 187 ? -2.789 -14.853 -0.616 1.00 96.88 187 ILE A N 1
ATOM 1449 C CA . ILE A 1 187 ? -2.792 -14.698 0.848 1.00 96.88 187 ILE A CA 1
ATOM 1450 C C . ILE A 1 187 ? -4.170 -14.256 1.366 1.00 96.88 187 ILE A C 1
ATOM 1452 O O . ILE A 1 187 ? -4.940 -13.656 0.608 1.00 96.88 187 ILE A O 1
ATOM 1456 N N . PRO A 1 188 ? -4.511 -14.544 2.636 1.00 97.94 188 PRO A N 1
ATOM 1457 C CA . PRO A 1 188 ? -5.709 -14.006 3.265 1.00 97.94 188 PRO A CA 1
ATOM 1458 C C . PRO A 1 188 ? -5.716 -12.468 3.295 1.00 97.94 188 PRO A C 1
ATOM 1460 O O . PRO A 1 188 ? -4.649 -11.843 3.286 1.00 97.94 188 PRO A O 1
ATOM 1463 N N . PRO A 1 189 ? -6.905 -11.844 3.341 1.00 98.31 189 PRO A N 1
ATOM 1464 C CA . PRO A 1 189 ? -7.018 -10.403 3.496 1.00 98.31 189 PRO A CA 1
ATOM 1465 C C . PRO A 1 189 ? -6.427 -9.919 4.820 1.00 98.31 189 PRO A C 1
ATOM 1467 O O . PRO A 1 189 ? -6.458 -10.626 5.828 1.00 98.31 189 PRO A O 1
ATOM 1470 N N . TYR A 1 190 ? -5.949 -8.682 4.830 1.00 98.56 190 TYR A N 1
ATOM 1471 C CA . TYR A 1 190 ? -5.508 -8.005 6.046 1.00 98.56 190 TYR A CA 1
ATOM 1472 C C . TYR A 1 190 ? -6.101 -6.597 6.123 1.00 98.56 190 TYR A C 1
ATOM 1474 O O . TYR A 1 190 ? -6.482 -6.008 5.110 1.00 98.56 190 TYR A O 1
ATOM 1482 N N . LEU A 1 191 ? -6.189 -6.070 7.339 1.00 98.69 191 LEU A N 1
ATOM 1483 C CA . LEU A 1 191 ? -6.520 -4.676 7.607 1.00 98.69 191 LEU A CA 1
ATOM 1484 C C . LEU A 1 191 ? -5.222 -3.887 7.763 1.00 98.69 191 LEU A C 1
ATOM 1486 O O . LEU A 1 191 ? -4.333 -4.328 8.481 1.00 98.69 191 LEU A O 1
ATOM 1490 N N . GLU A 1 192 ? -5.123 -2.731 7.128 1.00 98.25 192 GLU A N 1
ATOM 1491 C CA . GLU A 1 192 ? -4.050 -1.752 7.307 1.00 98.25 192 GLU A CA 1
ATOM 1492 C C . GLU A 1 192 ? -4.659 -0.475 7.893 1.00 98.25 192 GLU A C 1
ATOM 1494 O O . GLU A 1 192 ? -5.726 -0.039 7.460 1.00 98.25 192 GLU A O 1
ATOM 1499 N N . VAL A 1 193 ? -4.015 0.087 8.914 1.00 97.88 193 VAL A N 1
ATOM 1500 C CA . VAL A 1 193 ? -4.404 1.345 9.557 1.00 97.88 193 VAL A CA 1
ATOM 1501 C C . VAL A 1 193 ? -3.209 2.278 9.506 1.00 97.88 193 VAL A C 1
ATOM 1503 O O . VAL A 1 193 ? -2.133 1.927 9.991 1.00 97.88 193 VAL A O 1
ATOM 1506 N N . GLU A 1 194 ? -3.412 3.460 8.939 1.00 95.31 194 GLU A N 1
ATOM 1507 C CA . GLU A 1 194 ? -2.394 4.494 8.796 1.00 95.31 194 GLU A CA 1
ATOM 1508 C C . GLU A 1 194 ? -2.851 5.775 9.496 1.00 95.31 194 GLU A C 1
ATOM 1510 O O . GLU A 1 194 ? -3.950 6.286 9.258 1.00 95.31 194 GLU A O 1
ATOM 1515 N N . GLY A 1 195 ? -2.000 6.286 10.381 1.00 94.38 195 GLY A N 1
ATOM 1516 C CA . GLY A 1 195 ? -2.262 7.480 11.172 1.00 94.38 195 GLY A CA 1
ATOM 1517 C C . GLY A 1 195 ? -1.106 8.473 11.136 1.00 94.38 195 GLY A C 1
ATOM 1518 O O . GLY A 1 195 ? -0.047 8.246 10.564 1.00 94.38 195 GLY A O 1
ATOM 1519 N N . SER A 1 196 ? -1.300 9.601 11.811 1.00 91.38 196 SER A N 1
ATOM 1520 C CA . SER A 1 196 ? -0.280 10.651 11.959 1.00 91.38 196 SER A CA 1
ATOM 1521 C C . SER A 1 196 ? 0.777 10.348 13.030 1.00 91.38 196 SER A C 1
ATOM 1523 O O . SER A 1 196 ? 1.719 11.117 13.202 1.00 91.38 196 SER A O 1
ATOM 1525 N N . SER A 1 197 ? 0.579 9.291 13.819 1.00 92.69 197 SER A N 1
ATOM 1526 C CA . SER A 1 197 ? 1.501 8.795 14.844 1.00 92.69 197 SER A CA 1
ATOM 1527 C C . SER A 1 197 ? 1.134 7.353 15.212 1.00 92.69 197 SER A C 1
ATOM 1529 O O . SER A 1 197 ? 0.011 6.912 14.963 1.00 92.69 197 SER A O 1
ATOM 1531 N N . GLY A 1 198 ? 2.041 6.623 15.869 1.00 91.75 198 GLY A N 1
ATOM 1532 C CA . GLY A 1 198 ? 1.724 5.289 16.399 1.00 91.75 198 GLY A CA 1
ATOM 1533 C C . GLY A 1 198 ? 0.600 5.297 17.448 1.00 91.75 198 GLY A C 1
ATOM 1534 O O . GLY A 1 198 ? -0.220 4.386 17.481 1.00 91.75 198 GLY A O 1
ATOM 1535 N N . GLU A 1 199 ? 0.503 6.354 18.263 1.00 96.25 199 GLU A N 1
ATOM 1536 C CA . GLU A 1 199 ? -0.605 6.530 19.215 1.00 96.25 199 GLU A CA 1
ATOM 1537 C C . GLU A 1 199 ? -1.942 6.698 18.484 1.00 96.25 199 GLU A C 1
ATOM 1539 O O . GLU A 1 199 ? -2.907 6.020 18.822 1.00 96.25 199 GLU A O 1
ATOM 1544 N N . HIS A 1 200 ? -1.976 7.502 17.417 1.00 96.69 200 HIS A N 1
ATOM 1545 C CA . HIS A 1 200 ? -3.173 7.683 16.596 1.00 96.69 200 HIS A CA 1
ATOM 1546 C C . HIS A 1 200 ? -3.608 6.366 15.921 1.00 96.69 200 HIS A C 1
ATOM 1548 O O . HIS A 1 200 ? -4.804 6.069 15.850 1.00 96.69 200 HIS A O 1
ATOM 1554 N N . VAL A 1 201 ? -2.661 5.521 15.493 1.00 96.75 201 VAL A N 1
ATOM 1555 C CA . VAL A 1 201 ? -2.972 4.164 15.004 1.00 96.75 201 VAL A CA 1
ATOM 1556 C C . VAL A 1 201 ? -3.632 3.326 16.103 1.00 96.75 201 VAL A C 1
ATOM 1558 O O . VAL A 1 201 ? -4.680 2.727 15.865 1.00 96.75 201 VAL A O 1
ATOM 1561 N N . HIS A 1 202 ? -3.075 3.307 17.317 1.00 97.56 202 HIS A N 1
ATOM 1562 C CA . HIS A 1 202 ? -3.639 2.540 18.434 1.00 97.56 202 HIS A CA 1
ATOM 1563 C C . HIS A 1 202 ? -5.035 3.030 18.841 1.00 97.56 202 HIS A C 1
ATOM 1565 O O . HIS A 1 202 ? -5.935 2.218 19.051 1.00 97.56 202 HIS A O 1
ATOM 1571 N N . GLU A 1 203 ? -5.234 4.347 18.921 1.00 97.94 203 GLU A N 1
ATOM 1572 C CA . GLU A 1 203 ? -6.537 4.961 19.200 1.00 97.94 203 GLU A CA 1
ATOM 1573 C C . GLU A 1 203 ? -7.579 4.556 18.155 1.00 97.94 203 GLU A C 1
ATOM 1575 O O . GLU A 1 203 ? -8.698 4.177 18.507 1.00 97.94 203 GLU A O 1
ATOM 1580 N N . THR A 1 204 ? -7.197 4.568 16.876 1.00 98.31 204 THR A N 1
ATOM 1581 C CA . THR A 1 204 ? -8.070 4.161 15.770 1.00 98.31 204 THR A CA 1
ATOM 1582 C C . THR A 1 204 ? -8.438 2.681 15.871 1.00 98.31 204 THR A C 1
ATOM 1584 O O . THR A 1 204 ? -9.611 2.331 15.774 1.00 98.31 204 THR A O 1
ATOM 1587 N N . VAL A 1 205 ? -7.465 1.803 16.130 1.00 98.31 205 VAL A N 1
ATOM 1588 C CA . VAL A 1 205 ? -7.686 0.355 16.300 1.00 98.31 205 VAL A CA 1
ATOM 1589 C C . VAL A 1 205 ? -8.633 0.074 17.470 1.00 98.31 205 VAL A C 1
ATOM 1591 O O . VAL A 1 205 ? -9.587 -0.694 17.324 1.00 98.31 205 VAL A O 1
ATOM 1594 N N . HIS A 1 206 ? -8.438 0.757 18.600 1.00 98.12 206 HIS A N 1
ATOM 1595 C CA . HIS A 1 206 ? -9.347 0.670 19.740 1.00 98.12 206 HIS A CA 1
ATOM 1596 C C . HIS A 1 206 ? -10.753 1.185 19.419 1.00 98.12 206 HIS A C 1
ATOM 1598 O O . HIS A 1 206 ? -11.729 0.572 19.850 1.00 98.12 206 HIS A O 1
ATOM 1604 N N . ALA A 1 207 ? -10.881 2.267 18.645 1.00 98.06 207 ALA A N 1
ATOM 1605 C CA . ALA A 1 207 ? -12.177 2.807 18.237 1.00 98.06 207 ALA A CA 1
ATOM 1606 C C . ALA A 1 207 ? -12.978 1.837 17.348 1.00 98.06 207 ALA A C 1
ATOM 1608 O O . ALA A 1 207 ? -14.204 1.823 17.423 1.00 98.06 207 ALA A O 1
ATOM 1609 N N . ILE A 1 208 ? -12.303 0.992 16.558 1.00 98.19 208 ILE A N 1
ATOM 1610 C CA . ILE A 1 208 ? -12.932 -0.081 15.758 1.00 98.19 208 ILE A CA 1
ATOM 1611 C C . ILE A 1 208 ? -13.352 -1.273 16.646 1.00 98.19 208 ILE A C 1
ATOM 1613 O O . ILE A 1 208 ? -14.124 -2.129 16.220 1.00 98.19 208 ILE A O 1
ATOM 1617 N N . GLY A 1 209 ? -12.865 -1.344 17.890 1.00 97.69 209 GLY A N 1
ATOM 1618 C CA . GLY A 1 209 ? -13.082 -2.480 18.790 1.00 97.69 209 GLY A CA 1
ATOM 1619 C C . GLY A 1 209 ? -12.115 -3.643 18.553 1.00 97.69 209 GLY A C 1
ATOM 1620 O O . GLY A 1 209 ? -12.433 -4.783 18.893 1.00 97.69 209 GLY A O 1
ATOM 1621 N N . LEU A 1 210 ? -10.950 -3.368 17.959 1.00 97.69 210 LEU A N 1
ATOM 1622 C CA . LEU A 1 210 ? -9.886 -4.340 17.713 1.00 97.69 210 LEU A CA 1
ATOM 1623 C C . LEU A 1 210 ? -8.773 -4.223 18.767 1.00 97.69 210 LEU A C 1
ATOM 1625 O O . LEU A 1 210 ? -8.739 -3.295 19.581 1.00 97.69 210 LEU A O 1
ATOM 1629 N N . LEU A 1 211 ? -7.873 -5.204 18.761 1.00 96.94 211 LEU A N 1
ATOM 1630 C CA . LEU A 1 211 ? -6.789 -5.338 19.723 1.00 96.94 211 LEU A CA 1
ATOM 1631 C C . LEU A 1 211 ? -5.480 -4.783 19.152 1.00 96.94 211 LEU A C 1
ATOM 1633 O O . LEU A 1 211 ? -5.076 -5.122 18.042 1.00 96.94 211 LEU A O 1
ATOM 1637 N N . VAL A 1 212 ? -4.802 -3.935 19.925 1.00 95.94 212 VAL A N 1
ATOM 1638 C CA . VAL A 1 212 ? -3.512 -3.336 19.535 1.00 95.94 212 VAL A CA 1
ATOM 1639 C C . VAL A 1 212 ? -2.405 -4.393 19.520 1.00 95.94 212 VAL A C 1
ATOM 1641 O O . VAL A 1 212 ? -1.472 -4.305 18.731 1.00 95.94 212 VAL A O 1
ATOM 1644 N N . GLU A 1 213 ? -2.521 -5.424 20.354 1.00 96.56 213 GLU A N 1
ATOM 1645 C CA . GLU A 1 213 ? -1.604 -6.563 20.401 1.00 96.56 213 GLU A CA 1
ATOM 1646 C C . GLU A 1 213 ? -1.608 -7.433 19.134 1.00 96.56 213 GLU A C 1
ATOM 1648 O O . GLU A 1 213 ? -0.629 -8.139 18.894 1.00 96.56 213 GLU A O 1
ATOM 1653 N N . ASP A 1 214 ? -2.659 -7.353 18.311 1.00 96.75 214 ASP A N 1
ATOM 1654 C CA . ASP A 1 214 ? -2.740 -8.059 17.026 1.00 96.75 214 ASP A CA 1
ATOM 1655 C C . ASP A 1 214 ? -2.033 -7.295 15.891 1.00 96.75 214 ASP A C 1
ATOM 1657 O O . ASP A 1 214 ? -1.931 -7.795 14.765 1.00 96.75 214 ASP A O 1
ATOM 1661 N N . LEU A 1 215 ? -1.533 -6.083 16.167 1.00 96.62 215 LEU A N 1
ATOM 1662 C CA . LEU A 1 215 ? -0.845 -5.267 15.178 1.00 96.62 215 LEU A CA 1
ATOM 1663 C C . LEU A 1 215 ? 0.546 -5.802 14.843 1.00 96.62 215 LEU A C 1
ATOM 1665 O O . LEU A 1 215 ? 1.328 -6.226 15.695 1.00 96.62 215 LEU A O 1
ATOM 1669 N N . THR A 1 216 ? 0.899 -5.676 13.569 1.00 95.06 216 THR A N 1
ATOM 1670 C CA . THR A 1 216 ? 2.248 -5.895 13.060 1.00 95.06 216 THR A CA 1
ATOM 1671 C C . THR A 1 216 ? 2.682 -4.756 12.143 1.00 95.06 216 THR A C 1
ATOM 1673 O O . THR A 1 216 ? 1.878 -4.204 11.394 1.00 95.06 216 THR A O 1
ATOM 1676 N N . SER A 1 217 ? 3.972 -4.423 12.174 1.00 90.44 217 SER A N 1
ATOM 1677 C CA . SER A 1 217 ? 4.618 -3.490 11.241 1.00 90.44 217 SER A CA 1
ATOM 1678 C C . SER A 1 217 ? 5.157 -4.186 9.982 1.00 90.44 217 SER A C 1
ATOM 1680 O O . SER A 1 217 ? 5.920 -3.606 9.210 1.00 90.44 217 SER A O 1
ATOM 1682 N N . GLU A 1 218 ? 4.812 -5.457 9.767 1.00 91.44 218 GLU A N 1
ATOM 1683 C CA . GLU A 1 218 ? 5.270 -6.203 8.602 1.00 91.44 218 GLU A CA 1
ATOM 1684 C C . GLU A 1 218 ? 4.745 -5.613 7.293 1.00 91.44 218 GLU A C 1
ATOM 1686 O O . GLU A 1 218 ? 3.549 -5.620 7.015 1.00 91.44 218 GLU A O 1
ATOM 1691 N N . ASN A 1 219 ? 5.656 -5.182 6.421 1.00 90.12 219 ASN A N 1
ATOM 1692 C CA . ASN A 1 219 ? 5.286 -4.820 5.058 1.00 90.12 219 ASN A CA 1
ATOM 1693 C C . ASN A 1 219 ? 4.772 -6.041 4.270 1.00 90.12 219 ASN A C 1
ATOM 1695 O O . ASN A 1 219 ? 5.021 -7.196 4.624 1.00 90.12 219 ASN A O 1
ATOM 1699 N N . THR A 1 220 ? 4.131 -5.795 3.125 1.00 93.44 220 THR A N 1
ATOM 1700 C CA . THR A 1 220 ? 3.548 -6.848 2.277 1.00 93.44 220 THR A CA 1
ATOM 1701 C C . THR A 1 220 ? 4.534 -7.976 1.933 1.00 93.44 220 THR A C 1
ATOM 1703 O O . THR A 1 220 ? 4.139 -9.135 1.885 1.00 93.44 220 THR A O 1
ATOM 1706 N N . THR A 1 221 ? 5.830 -7.691 1.742 1.00 93.06 221 THR A N 1
ATOM 1707 C CA . THR A 1 221 ? 6.827 -8.743 1.446 1.00 93.06 221 THR A CA 1
ATOM 1708 C C . THR A 1 221 ? 6.997 -9.705 2.620 1.00 93.06 221 THR A C 1
ATOM 1710 O O . THR A 1 221 ? 7.104 -10.915 2.415 1.00 93.06 221 THR A O 1
ATOM 1713 N N . LEU A 1 222 ? 7.019 -9.184 3.850 1.00 94.44 222 LEU A N 1
ATOM 1714 C CA . LEU A 1 222 ? 7.111 -9.999 5.061 1.00 94.44 222 LEU A CA 1
ATOM 1715 C C . LEU A 1 222 ? 5.822 -10.791 5.302 1.00 94.44 222 LEU A C 1
ATOM 1717 O O . LEU A 1 222 ? 5.910 -11.987 5.579 1.00 94.44 222 LEU A O 1
ATOM 1721 N N . VAL A 1 223 ? 4.654 -10.187 5.052 1.00 96.94 223 VAL A N 1
ATOM 1722 C CA . VAL A 1 223 ? 3.362 -10.887 5.137 1.00 96.94 223 VAL A CA 1
ATOM 1723 C C . VAL A 1 223 ? 3.339 -12.108 4.213 1.00 96.94 223 VAL A C 1
ATOM 1725 O O . VAL A 1 223 ? 3.068 -13.213 4.671 1.00 96.94 223 VAL A O 1
ATOM 1728 N N . TYR A 1 224 ? 3.711 -11.972 2.936 1.00 97.31 224 TYR A N 1
ATOM 1729 C CA . TYR A 1 224 ? 3.781 -13.123 2.019 1.00 97.31 224 TYR A CA 1
ATOM 1730 C C . TYR A 1 224 ? 4.801 -14.186 2.447 1.00 97.31 224 TYR A C 1
ATOM 1732 O O . TYR A 1 224 ? 4.576 -15.381 2.241 1.00 97.31 224 TYR A O 1
ATOM 1740 N N . ARG A 1 225 ? 5.907 -13.783 3.085 1.00 96.88 225 ARG A N 1
ATOM 1741 C CA . ARG A 1 225 ? 6.908 -14.728 3.596 1.00 96.88 225 ARG A CA 1
ATOM 1742 C C . ARG A 1 225 ? 6.326 -15.655 4.666 1.00 96.88 225 ARG A C 1
ATOM 1744 O O . ARG A 1 225 ? 6.737 -16.813 4.716 1.00 96.88 225 ARG A O 1
ATOM 1751 N N . ARG A 1 226 ? 5.348 -15.203 5.465 1.00 96.94 226 ARG A N 1
ATOM 1752 C CA . ARG A 1 226 ? 4.612 -16.063 6.419 1.00 96.94 226 ARG A CA 1
ATOM 1753 C C . ARG A 1 226 ? 3.918 -17.236 5.728 1.00 96.94 226 ARG A C 1
ATOM 1755 O O . ARG A 1 226 ? 3.817 -18.316 6.299 1.00 96.94 226 ARG A O 1
ATOM 1762 N N . TYR A 1 227 ? 3.521 -17.032 4.477 1.00 96.12 227 TYR A N 1
ATOM 1763 C CA . TYR A 1 227 ? 2.889 -18.024 3.613 1.00 96.12 227 TYR A CA 1
ATOM 1764 C C . TYR A 1 227 ? 3.886 -18.821 2.763 1.00 96.12 227 TYR A C 1
ATOM 1766 O O . TYR A 1 227 ? 3.484 -19.603 1.906 1.00 96.12 227 TYR A O 1
ATOM 1774 N N . GLY A 1 228 ? 5.194 -18.640 2.980 1.00 96.75 228 GLY A N 1
ATOM 1775 C CA . GLY A 1 228 ? 6.239 -19.310 2.206 1.00 96.75 228 GLY A CA 1
ATOM 1776 C C . GLY A 1 228 ? 6.384 -18.789 0.773 1.00 96.75 228 GLY A C 1
ATOM 1777 O O . GLY A 1 228 ? 6.974 -19.474 -0.061 1.00 96.75 228 GLY A O 1
ATOM 1778 N N . ILE A 1 229 ? 5.859 -17.597 0.475 1.00 95.75 229 ILE A N 1
ATOM 1779 C CA . ILE A 1 229 ? 5.874 -17.006 -0.866 1.00 95.75 229 ILE A CA 1
ATOM 1780 C C . ILE A 1 229 ? 6.895 -15.866 -0.911 1.00 95.75 229 ILE A C 1
ATOM 1782 O O . ILE A 1 229 ? 6.825 -14.913 -0.136 1.00 95.75 229 ILE A O 1
ATOM 1786 N N . ASP A 1 230 ? 7.828 -15.935 -1.860 1.00 94.88 230 ASP A N 1
ATOM 1787 C CA . ASP A 1 230 ? 8.743 -14.834 -2.164 1.00 94.88 230 ASP A CA 1
ATOM 1788 C C . ASP A 1 230 ? 8.200 -13.982 -3.318 1.00 94.88 230 ASP A C 1
ATOM 1790 O O . ASP A 1 230 ? 8.486 -14.235 -4.492 1.00 94.88 230 ASP A O 1
ATOM 1794 N N . ILE A 1 231 ? 7.436 -12.937 -2.986 1.00 93.69 231 ILE A N 1
ATOM 1795 C CA . ILE A 1 231 ? 6.864 -12.031 -3.995 1.00 93.69 231 ILE A CA 1
ATOM 1796 C C . ILE A 1 231 ? 7.912 -11.236 -4.770 1.00 93.69 231 ILE A C 1
ATOM 1798 O O . ILE A 1 231 ? 7.615 -10.762 -5.865 1.00 93.69 231 ILE A O 1
ATOM 1802 N N . ALA A 1 232 ? 9.128 -11.074 -4.237 1.00 88.75 232 ALA A N 1
ATOM 1803 C CA . ALA A 1 232 ? 10.187 -10.359 -4.942 1.00 88.75 232 ALA A CA 1
ATOM 1804 C C . ALA A 1 232 ? 10.697 -11.163 -6.149 1.00 88.75 232 ALA A C 1
ATOM 1806 O O . ALA A 1 232 ? 11.196 -10.576 -7.108 1.00 88.75 232 ALA A O 1
ATOM 1807 N N . SER A 1 233 ? 10.522 -12.487 -6.120 1.00 91.62 233 SER A N 1
ATOM 1808 C CA . SER A 1 233 ? 10.839 -13.393 -7.228 1.00 91.62 233 SER A CA 1
ATOM 1809 C C . SER A 1 233 ? 9.717 -13.520 -8.270 1.00 91.62 233 SER A C 1
ATOM 1811 O O . SER A 1 233 ? 9.922 -14.134 -9.318 1.00 91.62 233 SER A O 1
ATOM 1813 N N . MET A 1 234 ? 8.537 -12.941 -8.014 1.00 94.56 234 MET A N 1
ATOM 1814 C CA . MET A 1 234 ? 7.365 -13.074 -8.880 1.00 94.56 234 MET A CA 1
ATOM 1815 C C . MET A 1 234 ? 7.268 -11.904 -9.872 1.00 94.56 234 MET A C 1
ATOM 1817 O O . MET A 1 234 ? 6.910 -10.791 -9.478 1.00 94.56 234 MET A O 1
ATOM 1821 N N . PRO A 1 235 ? 7.499 -12.128 -11.181 1.00 95.38 235 PRO A N 1
ATOM 1822 C CA . PRO A 1 235 ? 7.393 -11.060 -12.176 1.00 95.38 235 PRO A CA 1
ATOM 1823 C C . PRO A 1 235 ? 5.946 -10.595 -12.386 1.00 95.38 235 PRO A C 1
ATOM 1825 O O . PRO A 1 235 ? 5.702 -9.497 -12.894 1.00 95.38 235 PRO A O 1
ATOM 1828 N N . ARG A 1 236 ? 4.970 -11.426 -12.011 1.00 96.19 236 ARG A N 1
ATOM 1829 C CA . ARG A 1 236 ? 3.548 -11.141 -12.150 1.00 96.19 236 ARG A CA 1
ATOM 1830 C C . ARG A 1 236 ? 2.766 -11.759 -10.993 1.00 96.19 236 ARG A C 1
ATOM 1832 O O . ARG A 1 236 ? 2.973 -12.924 -10.678 1.00 96.19 236 ARG A O 1
ATOM 1839 N N . LEU A 1 237 ? 1.889 -10.961 -10.390 1.00 96.44 237 LEU A N 1
ATOM 1840 C CA . LEU A 1 237 ? 1.029 -11.338 -9.272 1.00 96.44 237 LEU A CA 1
ATOM 1841 C C . LEU A 1 237 ? -0.366 -10.747 -9.491 1.00 96.44 237 LEU A C 1
ATOM 1843 O O . LEU A 1 237 ? -0.572 -9.542 -9.333 1.00 96.44 237 LEU A O 1
ATOM 1847 N N . THR A 1 238 ? -1.309 -11.581 -9.914 1.00 96.38 238 THR A N 1
ATOM 1848 C CA . THR A 1 238 ? -2.665 -11.166 -10.294 1.00 96.38 238 THR A CA 1
ATOM 1849 C C . THR A 1 238 ? -3.720 -12.097 -9.717 1.00 96.38 238 THR A C 1
ATOM 1851 O O . THR A 1 238 ? -3.438 -13.230 -9.339 1.00 96.38 238 THR A O 1
ATOM 1854 N N . PHE A 1 239 ? -4.978 -11.655 -9.697 1.00 92.38 239 PHE A N 1
ATOM 1855 C CA . PHE A 1 239 ? -6.085 -12.525 -9.280 1.00 92.38 239 PHE A CA 1
ATOM 1856 C C . PHE A 1 239 ? -6.377 -13.660 -10.274 1.00 92.38 239 PHE A C 1
ATOM 1858 O O . PHE A 1 239 ? -7.071 -14.608 -9.918 1.00 92.38 239 PHE A O 1
ATOM 1865 N N . ALA A 1 240 ? -5.860 -13.586 -11.505 1.00 84.12 240 ALA A N 1
ATOM 1866 C CA . ALA A 1 240 ? -5.999 -14.661 -12.486 1.00 84.12 240 ALA A CA 1
ATOM 1867 C C . ALA A 1 240 ? -5.159 -15.899 -12.121 1.00 84.12 240 ALA A C 1
ATOM 1869 O O . ALA A 1 240 ? -5.535 -17.018 -12.468 1.00 84.12 240 ALA A O 1
ATOM 1870 N N . ASP A 1 241 ? -4.070 -15.713 -11.368 1.00 63.75 241 ASP A N 1
ATOM 1871 C CA . ASP A 1 241 ? -3.153 -16.789 -10.971 1.00 63.75 241 ASP A CA 1
ATOM 1872 C C . ASP A 1 241 ? -3.794 -17.778 -9.970 1.00 63.75 241 ASP A C 1
ATOM 1874 O O . ASP A 1 241 ? -3.300 -18.891 -9.782 1.00 63.75 241 ASP A O 1
ATOM 1878 N N . LEU A 1 242 ? -4.958 -17.425 -9.406 1.00 58.19 242 LEU A N 1
ATOM 1879 C CA . LEU A 1 242 ? -5.776 -18.273 -8.528 1.00 58.19 242 LEU A CA 1
ATOM 1880 C C . LEU A 1 242 ? -6.434 -19.465 -9.253 1.00 58.19 242 LEU A C 1
ATOM 1882 O O . LEU A 1 242 ? -6.964 -20.357 -8.597 1.00 58.19 242 LEU A O 1
ATOM 1886 N N . GLY A 1 243 ? -6.416 -19.499 -10.593 1.00 45.34 243 GLY A N 1
ATOM 1887 C CA . GLY A 1 243 ? -7.038 -20.563 -11.395 1.00 45.34 243 GLY A CA 1
ATOM 1888 C C . GLY A 1 243 ? -6.127 -21.746 -11.753 1.00 45.34 243 GLY A C 1
ATOM 1889 O O . GLY A 1 243 ? -6.614 -22.738 -12.292 1.00 45.34 243 GLY A O 1
ATOM 1890 N N . SER A 1 244 ? -4.819 -21.658 -11.491 1.00 40.91 244 SER A N 1
ATOM 1891 C CA . SER A 1 244 ? -3.825 -22.663 -11.924 1.00 40.91 244 SER A CA 1
ATOM 1892 C C . SER A 1 244 ? -3.181 -23.468 -10.794 1.00 40.91 244 SER A C 1
ATOM 1894 O O . SER A 1 244 ? -2.553 -24.493 -11.058 1.00 40.91 244 SER A O 1
ATOM 1896 N N . SER A 1 245 ? -3.356 -23.063 -9.539 1.00 40.75 245 SER A N 1
ATOM 1897 C CA . SER A 1 245 ? -2.974 -23.868 -8.381 1.00 40.75 245 SER A CA 1
ATOM 1898 C C . SER A 1 245 ? -4.195 -24.640 -7.899 1.00 40.75 245 SER A C 1
ATOM 1900 O O . SER A 1 245 ? -5.009 -24.118 -7.140 1.00 40.75 245 SER A O 1
ATOM 1902 N N . GLY A 1 246 ? -4.335 -25.878 -8.375 1.00 36.78 246 GLY A N 1
ATOM 1903 C CA . GLY A 1 246 ? -5.314 -26.833 -7.869 1.00 36.78 246 GLY A CA 1
ATOM 1904 C C . GLY A 1 246 ? -5.088 -27.100 -6.385 1.00 36.78 246 GLY A C 1
ATOM 1905 O O . GLY A 1 246 ? -4.337 -27.997 -6.017 1.00 36.78 246 GLY A O 1
ATOM 1906 N N . ILE A 1 247 ? -5.751 -26.325 -5.537 1.00 40.69 247 ILE A N 1
ATOM 1907 C CA . ILE A 1 247 ? -6.091 -26.746 -4.187 1.00 40.69 247 ILE A CA 1
ATOM 1908 C C . ILE A 1 247 ? -7.385 -27.538 -4.319 1.00 40.69 247 ILE A C 1
ATOM 1910 O O . ILE A 1 247 ? -8.467 -26.985 -4.490 1.00 40.69 247 ILE A O 1
ATOM 1914 N N . ALA A 1 248 ? -7.237 -28.863 -4.356 1.00 34.56 248 ALA A N 1
ATOM 1915 C CA . ALA A 1 248 ? -8.354 -29.767 -4.175 1.00 34.56 248 ALA A CA 1
ATOM 1916 C C . ALA A 1 248 ? -8.982 -29.442 -2.818 1.00 34.56 248 ALA A C 1
ATOM 1918 O O . ALA A 1 248 ? -8.339 -29.562 -1.775 1.00 34.56 248 ALA A O 1
ATOM 1919 N N . GLU A 1 249 ? -10.222 -28.979 -2.855 1.00 36.72 249 GLU A N 1
ATOM 1920 C CA . GLU A 1 249 ? -11.094 -28.905 -1.700 1.00 36.72 249 GLU A CA 1
ATOM 1921 C C . GLU A 1 249 ? -11.303 -30.347 -1.213 1.00 36.72 249 GLU A C 1
ATOM 1923 O O . GLU A 1 249 ? -12.123 -31.091 -1.751 1.00 36.72 249 GLU A O 1
ATOM 1928 N N . GLU A 1 250 ? -10.485 -30.800 -0.256 1.00 36.72 250 GLU A N 1
ATOM 1929 C CA . GLU A 1 250 ? -10.766 -32.034 0.473 1.00 36.72 250 GLU A CA 1
ATOM 1930 C C . GLU A 1 250 ? -12.021 -31.792 1.311 1.00 36.72 250 GLU A C 1
ATOM 1932 O O . GLU A 1 250 ? -11.984 -31.256 2.422 1.00 36.72 250 GLU A O 1
ATOM 1937 N N . ALA A 1 251 ? -13.153 -32.186 0.728 1.00 40.75 251 ALA A N 1
ATOM 1938 C CA . ALA A 1 251 ? -14.391 -32.427 1.433 1.00 40.75 251 ALA A CA 1
ATOM 1939 C C . ALA A 1 251 ? -14.089 -33.326 2.638 1.00 40.75 251 ALA A C 1
ATOM 1941 O O . ALA A 1 251 ? -13.718 -34.493 2.499 1.00 40.75 251 ALA A O 1
ATOM 1942 N N . ARG A 1 252 ? -14.233 -32.770 3.841 1.00 39.88 252 ARG A N 1
ATOM 1943 C CA . ARG A 1 252 ? -14.302 -33.569 5.060 1.00 39.88 252 ARG A CA 1
ATOM 1944 C C . ARG A 1 252 ? -15.651 -34.278 5.050 1.00 39.88 252 ARG A C 1
ATOM 1946 O O . ARG A 1 252 ? -16.640 -33.735 5.532 1.00 39.88 252 ARG A O 1
ATOM 1953 N N . ASP A 1 253 ? -15.673 -35.469 4.461 1.00 36.69 253 ASP A N 1
ATOM 1954 C CA . ASP A 1 253 ? -16.699 -36.468 4.730 1.00 36.69 253 ASP A CA 1
ATOM 1955 C C . ASP A 1 253 ? -16.640 -36.796 6.226 1.00 36.69 253 ASP A C 1
ATOM 1957 O O . ASP A 1 253 ? -15.666 -37.365 6.719 1.00 36.69 253 ASP A O 1
ATOM 1961 N N . ASP A 1 254 ? -17.672 -36.382 6.954 1.00 42.31 254 ASP A N 1
ATOM 1962 C CA . ASP A 1 254 ? -17.956 -36.801 8.322 1.00 42.31 254 ASP A CA 1
ATOM 1963 C C . ASP A 1 254 ? -18.682 -38.156 8.277 1.00 42.31 254 ASP A C 1
ATOM 1965 O O . ASP A 1 254 ? -19.831 -38.209 7.823 1.00 42.31 254 ASP A O 1
ATOM 1969 N N . PRO A 1 255 ? -18.081 -39.276 8.725 1.00 44.47 255 PRO A N 1
ATOM 1970 C CA . PRO A 1 255 ? -18.819 -40.504 8.900 1.00 44.47 255 PRO A CA 1
ATOM 1971 C C . PRO A 1 255 ? -19.267 -40.589 10.359 1.00 44.47 255 PRO A C 1
ATOM 1973 O O . PRO A 1 255 ? -18.582 -41.140 11.222 1.00 44.47 255 PRO A O 1
ATOM 1976 N N . SER A 1 256 ? -20.476 -40.106 10.619 1.00 42.75 256 SER A N 1
ATOM 1977 C CA . SER A 1 256 ? -21.266 -40.591 11.747 1.00 42.75 256 SER A CA 1
ATOM 1978 C C . SER A 1 256 ? -21.686 -42.044 11.489 1.00 42.75 256 SER A C 1
ATOM 1980 O O . SER A 1 256 ? -22.160 -42.356 10.393 1.00 42.75 256 SER A O 1
ATOM 1982 N N . PRO A 1 257 ? -21.629 -42.933 12.496 1.00 46.47 257 PRO A N 1
ATOM 1983 C CA . PRO A 1 257 ? -22.566 -44.042 12.527 1.00 46.47 257 PRO A CA 1
ATOM 1984 C C . PRO A 1 257 ? -23.322 -44.089 13.856 1.00 46.47 257 PRO A C 1
ATOM 1986 O O . PRO A 1 257 ? -22.758 -44.280 14.935 1.00 46.47 257 PRO A O 1
ATOM 1989 N N . ALA A 1 258 ? -24.644 -43.976 13.750 1.00 37.50 258 ALA A N 1
ATOM 1990 C CA . ALA A 1 258 ? -25.580 -44.299 14.811 1.00 37.50 258 ALA A CA 1
ATOM 1991 C C . ALA A 1 258 ? -26.009 -45.780 14.751 1.00 37.50 258 ALA A C 1
ATOM 1993 O O . ALA A 1 258 ? -26.531 -46.241 13.737 1.00 37.50 258 ALA A O 1
ATOM 1994 N N . GLY A 1 259 ? -25.898 -46.460 15.902 1.00 35.72 259 GLY A N 1
ATOM 1995 C CA . GLY A 1 259 ? -26.793 -47.535 16.374 1.00 35.72 259 GLY A CA 1
ATOM 1996 C C . GLY A 1 259 ? -26.270 -48.986 16.313 1.00 35.72 259 GLY A C 1
ATOM 1997 O O . GLY A 1 259 ? -25.344 -49.255 15.552 1.00 35.72 259 GLY A O 1
ATOM 1998 N N . PRO A 1 260 ? -26.878 -49.961 17.042 1.00 49.00 260 PRO A N 1
ATOM 1999 C CA . PRO A 1 260 ? -28.047 -49.870 17.932 1.00 49.00 260 PRO A CA 1
ATOM 2000 C C . PRO A 1 260 ? -27.882 -50.541 19.328 1.00 49.00 260 PRO A C 1
ATOM 2002 O O . PRO A 1 260 ? -26.846 -51.091 19.690 1.00 49.00 260 PRO A O 1
ATOM 2005 N N . ALA A 1 261 ? -28.957 -50.462 20.120 1.00 41.81 261 ALA A N 1
ATOM 2006 C CA . ALA A 1 261 ? -29.096 -50.851 21.524 1.00 41.81 261 ALA A CA 1
ATOM 2007 C C . ALA A 1 261 ? -29.343 -52.354 21.806 1.00 41.81 261 ALA A C 1
ATOM 2009 O O . ALA A 1 261 ? -30.028 -53.027 21.042 1.00 41.81 261 ALA A O 1
ATOM 2010 N N . ALA A 1 262 ? -28.893 -52.816 22.984 1.00 35.94 262 ALA A N 1
ATOM 2011 C CA . ALA A 1 262 ? -29.455 -53.871 23.858 1.00 35.94 262 ALA A CA 1
ATOM 2012 C C . ALA A 1 262 ? -28.550 -53.942 25.114 1.00 35.94 262 ALA A C 1
ATOM 2014 O O . ALA A 1 262 ? -27.339 -53.887 24.971 1.00 35.94 262 ALA A O 1
ATOM 2015 N N . GLY A 1 263 ? -28.942 -54.061 26.381 1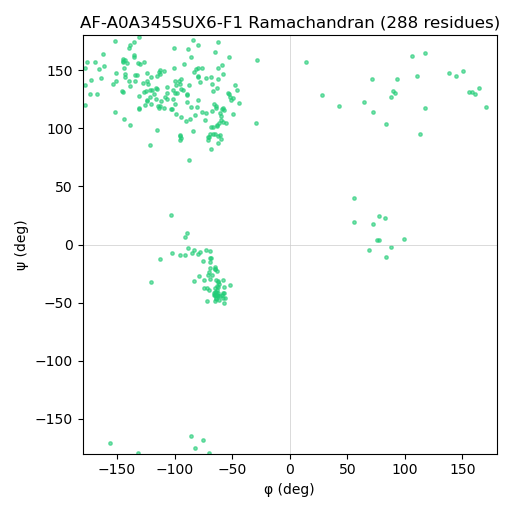.00 33.12 263 GLY A N 1
ATOM 2016 C CA . GLY A 1 263 ? -30.191 -54.279 27.098 1.00 33.12 263 GLY A CA 1
ATOM 2017 C C . GLY A 1 263 ? -29.807 -54.896 28.459 1.00 33.12 263 GLY A C 1
ATOM 2018 O O . GLY A 1 263 ? -29.002 -55.825 28.468 1.00 33.12 263 GLY A O 1
ATOM 2019 N N . ARG A 1 264 ? -30.335 -54.376 29.583 1.00 35.84 264 ARG A N 1
ATOM 2020 C CA . ARG A 1 264 ? -30.740 -55.080 30.832 1.00 35.84 264 ARG A CA 1
ATOM 2021 C C . ARG A 1 264 ? -30.929 -54.093 32.008 1.00 35.84 264 ARG A C 1
ATOM 2023 O O . ARG A 1 264 ? -30.143 -53.183 32.222 1.00 35.84 264 ARG A O 1
ATOM 2030 N N . THR A 1 265 ? -32.040 -54.313 32.701 1.00 39.50 265 THR A N 1
ATOM 2031 C CA . THR A 1 265 ? -32.756 -53.598 33.785 1.00 39.50 265 THR A CA 1
ATOM 2032 C C . THR A 1 265 ? -32.233 -53.948 35.213 1.00 39.50 265 THR A C 1
ATOM 2034 O O . THR A 1 265 ? -31.268 -54.701 35.298 1.00 39.50 265 THR A O 1
ATOM 2037 N N . PRO A 1 266 ? -32.934 -53.637 36.339 1.00 56.75 266 PRO A N 1
ATOM 2038 C CA . PRO A 1 266 ? -33.198 -52.321 36.967 1.00 56.75 266 PRO A CA 1
ATOM 2039 C C . PRO A 1 266 ? -32.990 -52.331 38.521 1.00 56.75 266 PRO A C 1
ATOM 2041 O O . PRO A 1 266 ? -32.854 -53.402 39.104 1.00 56.75 266 PRO A O 1
ATOM 2044 N N . ALA A 1 267 ? -33.086 -51.187 39.227 1.00 35.09 267 ALA 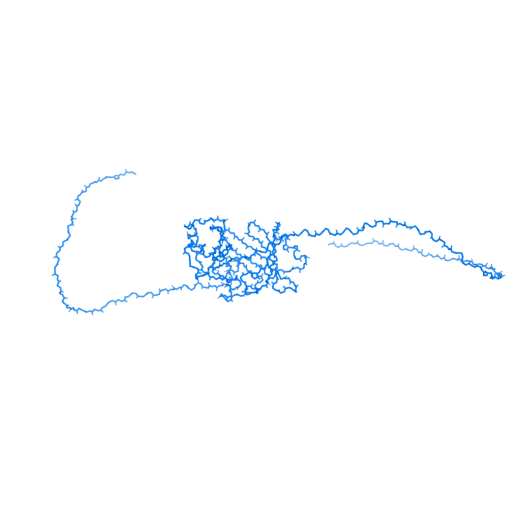A N 1
ATOM 2045 C CA . ALA A 1 267 ? -33.558 -51.139 40.634 1.00 35.09 267 ALA A CA 1
ATOM 2046 C C . ALA A 1 267 ? -33.875 -49.709 41.148 1.00 35.09 267 ALA A C 1
ATOM 2048 O O . ALA A 1 267 ? -33.017 -48.838 41.084 1.00 35.09 267 ALA A O 1
ATOM 2049 N N . GLY A 1 268 ? -35.074 -49.541 41.739 1.00 33.94 268 GLY A N 1
ATOM 2050 C CA . GLY A 1 268 ? -35.494 -48.465 42.672 1.00 33.94 268 GLY A CA 1
ATOM 2051 C C . GLY A 1 268 ? -35.958 -47.160 42.009 1.00 33.94 268 GLY A C 1
ATOM 2052 O O . GLY A 1 268 ? -35.140 -46.451 41.450 1.00 33.94 268 GLY A O 1
ATOM 2053 N N . GLY A 1 269 ? -37.259 -46.838 41.916 1.00 34.12 269 GLY A N 1
ATOM 2054 C CA . GLY A 1 269 ? -38.136 -46.344 43.003 1.00 34.12 269 GLY A CA 1
ATOM 2055 C C . GLY A 1 269 ? -38.027 -44.804 43.058 1.00 34.12 269 GLY A C 1
ATOM 2056 O O . GLY A 1 269 ? -36.919 -44.304 43.111 1.00 34.12 269 GLY A O 1
ATOM 2057 N N . VAL A 1 270 ? -39.047 -43.940 43.025 1.00 39.28 270 VAL A N 1
ATOM 2058 C CA . VAL A 1 270 ? -40.455 -43.967 43.451 1.00 39.28 270 VAL A CA 1
ATOM 2059 C C . VAL A 1 270 ? -41.172 -42.786 42.743 1.00 39.28 270 VAL A C 1
ATOM 2061 O O . VAL A 1 270 ? -40.586 -41.720 42.583 1.00 39.28 270 VAL A O 1
ATOM 2064 N N . HIS A 1 271 ? -42.431 -42.962 42.327 1.00 41.00 271 HIS A N 1
ATOM 2065 C CA . HIS A 1 271 ? -43.364 -41.913 41.852 1.00 41.00 271 HIS A CA 1
ATOM 2066 C C . HIS A 1 271 ? -44.203 -41.368 43.037 1.00 41.00 271 HIS A C 1
ATOM 2068 O O . HIS A 1 271 ? -44.398 -42.120 43.995 1.00 41.00 271 HIS A O 1
ATOM 2074 N N . PRO A 1 272 ? -44.748 -40.127 42.999 1.00 51.34 272 PRO A N 1
ATOM 2075 C CA . PRO A 1 272 ? -46.040 -39.895 42.328 1.00 51.34 272 PRO A CA 1
ATOM 2076 C C . PRO A 1 272 ? -46.202 -38.555 41.568 1.00 51.34 272 PRO A C 1
ATOM 2078 O O . PRO A 1 272 ? -45.600 -37.536 41.885 1.00 51.34 272 PRO A O 1
ATOM 2081 N N . LEU A 1 273 ? -47.063 -38.615 40.544 1.00 40.91 273 LEU A N 1
ATOM 2082 C CA . LEU A 1 273 ? -47.710 -37.535 39.762 1.00 40.91 273 LEU A CA 1
ATOM 2083 C C . LEU A 1 273 ? -48.864 -36.878 40.590 1.00 40.91 273 LEU A C 1
ATOM 2085 O O . LEU A 1 273 ? -49.002 -37.276 41.748 1.00 40.91 273 LEU A O 1
ATOM 2089 N N . PRO A 1 274 ? -49.795 -36.022 40.069 1.00 51.19 274 PRO A N 1
ATOM 2090 C CA . PRO A 1 274 ? -49.952 -35.396 38.730 1.00 51.19 274 PRO A CA 1
ATOM 2091 C C . PRO A 1 274 ? -50.388 -33.899 38.727 1.00 51.19 274 PRO A C 1
ATOM 2093 O O . PRO A 1 274 ? -50.835 -33.369 39.741 1.00 51.19 274 PRO A O 1
ATOM 2096 N N . SER A 1 275 ? -50.382 -33.244 37.549 1.00 36.09 275 SER A N 1
ATOM 2097 C CA . SER A 1 275 ? -51.568 -32.592 36.912 1.00 36.09 275 SER A CA 1
ATOM 2098 C C . SER A 1 275 ? -51.196 -31.546 35.842 1.00 36.09 275 SER A C 1
ATOM 2100 O O . SER A 1 275 ? -50.481 -30.597 36.150 1.00 36.09 275 SER A O 1
ATOM 2102 N N . PRO A 1 276 ? -51.786 -31.626 34.632 1.00 45.38 276 PRO A N 1
ATOM 2103 C CA . PRO A 1 276 ? -52.024 -30.471 33.769 1.00 45.38 276 PRO A CA 1
ATOM 2104 C C . PRO A 1 276 ? -53.534 -30.228 33.554 1.00 45.38 276 PRO A C 1
ATOM 2106 O O . PRO A 1 276 ? -54.269 -31.103 33.098 1.00 45.38 276 PRO A O 1
ATOM 2109 N N . TRP A 1 277 ? -53.989 -29.011 33.857 1.00 36.84 277 TRP A N 1
ATOM 2110 C CA . TRP A 1 277 ? -55.234 -28.406 33.352 1.00 36.84 277 TRP A CA 1
ATOM 2111 C C . TRP A 1 277 ? -54.830 -27.525 32.144 1.00 36.84 277 TRP A C 1
ATOM 2113 O O . TRP A 1 277 ? -53.772 -26.913 32.195 1.00 36.84 277 TRP A O 1
ATOM 2123 N N . CYS A 1 278 ? -55.530 -27.415 31.008 1.00 35.53 278 CYS A N 1
ATOM 2124 C CA . CYS A 1 278 ? -56.973 -27.361 30.783 1.00 35.53 278 CYS A CA 1
ATOM 2125 C C . CYS A 1 278 ? -57.346 -27.701 29.312 1.00 35.53 278 CYS A C 1
ATOM 2127 O O . CYS A 1 278 ? -56.565 -27.479 28.389 1.00 35.53 278 CYS A O 1
ATOM 2129 N N . ARG A 1 279 ? -58.573 -28.210 29.124 1.00 36.16 279 ARG A N 1
ATOM 2130 C CA . ARG A 1 279 ? -59.295 -28.582 27.876 1.00 36.16 279 ARG A CA 1
ATOM 2131 C C . ARG A 1 279 ? -59.862 -27.327 27.162 1.00 36.16 279 ARG A C 1
ATOM 2133 O O . ARG A 1 279 ? -60.186 -26.372 27.850 1.00 36.16 279 ARG A O 1
ATOM 2140 N N . ALA A 1 280 ? -59.831 -27.187 25.827 1.00 37.38 280 ALA A N 1
ATOM 2141 C CA . ALA A 1 280 ? -60.710 -27.684 24.733 1.00 37.38 280 ALA A CA 1
ATOM 2142 C C . ALA A 1 280 ? -61.856 -26.725 24.280 1.00 37.38 280 ALA A C 1
ATOM 2144 O O . ALA A 1 280 ? -62.451 -26.030 25.092 1.00 37.38 280 ALA A O 1
ATOM 2145 N N . ARG A 1 281 ? -62.096 -26.722 22.948 1.00 40.56 281 ARG A N 1
ATOM 2146 C CA . ARG A 1 281 ? -62.937 -25.852 22.066 1.00 40.56 281 ARG A CA 1
ATOM 2147 C C . ARG A 1 281 ? -64.474 -26.020 22.232 1.00 40.56 281 ARG A C 1
ATOM 2149 O O . ARG A 1 281 ? -64.868 -26.871 23.026 1.00 40.56 281 ARG A O 1
ATOM 2156 N N . PRO A 1 282 ? -65.351 -25.295 21.478 1.00 55.16 282 PRO A N 1
ATOM 2157 C CA . PRO A 1 282 ? -65.783 -25.667 20.089 1.00 55.16 282 PRO A CA 1
ATOM 2158 C C . PRO A 1 282 ? -65.985 -24.443 19.131 1.00 55.16 282 PRO A C 1
ATOM 2160 O O . PRO A 1 282 ? -66.171 -23.335 19.606 1.00 55.16 282 PRO A O 1
ATOM 2163 N N . ALA A 1 283 ? -65.730 -24.472 17.808 1.00 40.09 283 ALA A N 1
ATOM 2164 C CA . ALA A 1 283 ? -66.361 -25.111 16.624 1.00 40.09 283 ALA A CA 1
ATOM 2165 C C . ALA A 1 283 ? -67.432 -24.255 15.890 1.00 40.09 283 ALA A C 1
ATOM 2167 O O . ALA A 1 283 ? -68.362 -23.789 16.535 1.00 40.09 283 ALA A O 1
ATOM 2168 N N . GLN A 1 284 ? -67.286 -24.157 14.550 1.00 39.25 284 GLN A N 1
ATOM 2169 C CA . GLN A 1 284 ? -68.262 -23.993 13.431 1.00 39.25 284 GLN A CA 1
ATOM 2170 C C . GLN A 1 284 ? -67.745 -22.972 12.382 1.00 39.25 284 GLN A C 1
ATOM 2172 O O . GLN A 1 284 ? -67.122 -22.000 12.781 1.00 39.25 284 GLN A O 1
ATOM 2177 N N . ALA A 1 285 ? -67.991 -23.018 11.065 1.00 43.00 285 ALA A N 1
ATOM 2178 C CA . ALA A 1 285 ? -68.234 -24.033 10.026 1.00 43.00 285 ALA A CA 1
ATOM 2179 C C . ALA A 1 285 ? -68.388 -23.256 8.678 1.00 43.00 285 ALA A C 1
ATOM 2181 O O . ALA A 1 285 ? -68.916 -22.150 8.721 1.00 43.00 285 ALA A O 1
ATOM 2182 N N . LEU A 1 286 ? -68.046 -23.881 7.530 1.00 42.03 286 LEU A N 1
ATOM 2183 C CA . LEU A 1 286 ? -68.504 -23.578 6.140 1.00 42.03 286 LEU A CA 1
ATOM 2184 C C . LEU A 1 286 ? -67.949 -22.275 5.493 1.00 42.03 286 LEU A C 1
ATOM 2186 O O . LEU A 1 286 ? -67.782 -21.278 6.173 1.00 42.03 286 LEU A O 1
ATOM 2190 N N . SER A 1 287 ? -67.611 -22.154 4.200 1.00 45.34 287 SER A N 1
ATOM 2191 C CA . SER A 1 287 ? -67.871 -22.940 2.978 1.00 45.34 287 SER A CA 1
ATOM 2192 C C . SER A 1 287 ? -67.037 -22.363 1.802 1.00 45.34 287 SER A C 1
ATOM 2194 O O . SER A 1 287 ? -66.928 -21.147 1.683 1.00 45.34 287 SER A O 1
ATOM 2196 N N . HIS A 1 288 ? -66.498 -23.221 0.925 1.00 41.81 288 HIS A N 1
ATOM 2197 C CA . HIS A 1 288 ? -66.252 -22.947 -0.516 1.00 41.81 288 HIS A CA 1
ATOM 2198 C C . HIS A 1 288 ? -67.587 -23.124 -1.295 1.00 41.81 288 HIS A C 1
ATOM 2200 O O . HIS A 1 288 ? -68.507 -23.660 -0.665 1.00 41.81 288 HIS A O 1
ATOM 2206 N N . PRO A 1 289 ? -67.753 -22.798 -2.606 1.00 68.31 289 PRO A N 1
ATOM 2207 C CA . PRO A 1 289 ? -66.747 -22.553 -3.664 1.00 68.31 289 PRO A CA 1
ATOM 2208 C C . PRO A 1 289 ? -67.044 -21.375 -4.636 1.00 68.31 289 PRO A C 1
ATOM 2210 O O . PRO A 1 289 ? -68.150 -20.848 -4.659 1.00 68.31 289 PRO A O 1
ATOM 2213 N N . GLU A 1 290 ? -66.055 -21.001 -5.456 1.00 52.03 290 GLU A N 1
ATOM 2214 C CA . GLU A 1 290 ? -66.018 -21.126 -6.935 1.00 52.03 290 GLU A CA 1
ATOM 2215 C C . GLU A 1 290 ? -64.565 -20.977 -7.414 1.00 52.03 290 GLU A C 1
ATOM 2217 O O . GLU A 1 290 ? -63.802 -20.235 -6.748 1.00 52.03 290 GLU A O 1
#